Protein AF-A0A2N5KT27-F1 (afdb_monomer)

Solvent-accessible surface area (backbone atoms only — not comparable to full-atom values): 10699 Å² total; per-residue (Å²): 128,67,84,59,69,52,51,76,43,39,40,74,48,46,91,87,78,38,85,63,47,70,38,59,19,67,56,48,36,65,53,49,61,25,69,44,82,48,50,15,43,24,34,32,67,91,76,46,37,17,18,66,45,51,31,48,26,52,49,42,51,44,49,41,33,54,51,49,54,50,47,61,60,55,54,53,74,72,38,92,83,47,80,86,67,57,69,68,58,48,52,54,48,54,53,48,54,53,51,46,69,72,71,47,72,48,72,67,56,44,49,48,24,33,40,63,48,32,73,68,48,37,66,71,54,51,55,51,48,58,49,48,46,56,57,31,63,76,68,74,54,76,50,66,42,58,56,29,50,56,46,44,40,51,44,41,49,50,32,51,52,25,48,76,72,67,38,58,72,55,30,55,54,42,48,57,51,40,44,38,38,48,18,51,32,27,46,47,36,50,82,68,66,62,61,75,82,129

pLDDT: mean 87.37, std 10.57, range [40.62, 98.0]

Foldseek 3Di:
DPPVVLVQFKDFADPVPDPQFQPFALDAAVQLVGGGRATFGMGGLNPGTHHPLVSQLLSLLLQQLVLVVVVVVLCVQVDPPDPDDDPVVVVVSVVVNVVSVVVHDDPLSNLQSLCSSRVDGDPVLLVVLVVQQVVCVVVVHDHLLVVLSVVLSVLSVQLVVCSVVVVVVVNSVSVNVNSNSSSSNNSNCVVVVVRDDD

Structure (mmCIF, N/CA/C/O backbone):
data_AF-A0A2N5KT27-F1
#
_entry.id   AF-A0A2N5KT27-F1
#
loop_
_atom_site.group_PDB
_atom_site.id
_atom_site.type_symbol
_atom_site.label_atom_id
_atom_site.label_alt_id
_atom_site.label_comp_id
_atom_site.label_asym_id
_atom_site.label_entity_id
_atom_site.label_seq_id
_atom_site.pdbx_PDB_ins_code
_atom_site.Cartn_x
_atom_site.Cartn_y
_atom_site.Cartn_z
_atom_site.occupancy
_atom_site.B_iso_or_equiv
_atom_site.auth_seq_id
_atom_site.auth_comp_id
_atom_site.auth_asym_id
_atom_site.auth_atom_id
_atom_site.pdbx_PDB_model_num
ATOM 1 N N . MET A 1 1 ? 5.088 -0.348 20.014 1.00 42.16 1 MET A N 1
ATOM 2 C CA . MET A 1 1 ? 3.616 -0.223 19.904 1.00 42.16 1 MET A CA 1
ATOM 3 C C . MET A 1 1 ? 3.114 -1.624 19.624 1.00 42.16 1 MET A C 1
ATOM 5 O O . MET A 1 1 ? 3.599 -2.233 18.688 1.00 42.16 1 MET A O 1
ATOM 9 N N . THR A 1 2 ? 2.232 -2.190 20.450 1.00 40.62 2 THR A N 1
ATOM 10 C CA . THR A 1 2 ? 1.771 -3.571 20.227 1.00 40.62 2 THR A CA 1
ATOM 11 C C . THR A 1 2 ? 1.075 -3.700 18.867 1.00 40.62 2 THR A C 1
ATOM 13 O O . THR A 1 2 ? 0.597 -2.716 18.301 1.00 40.62 2 THR A O 1
ATOM 16 N N . ASN A 1 3 ? 0.947 -4.939 18.386 1.00 50.44 3 ASN A N 1
ATOM 17 C CA . ASN A 1 3 ? 0.167 -5.377 17.216 1.00 50.44 3 ASN A CA 1
ATOM 18 C C . ASN A 1 3 ? -1.323 -4.904 17.218 1.00 50.44 3 ASN A C 1
ATOM 20 O O . ASN A 1 3 ? -2.105 -5.302 16.362 1.00 50.44 3 ASN A O 1
ATOM 24 N N . ASP A 1 4 ? -1.734 -4.074 18.186 1.00 50.84 4 ASP A N 1
ATOM 25 C CA . ASP A 1 4 ? -3.060 -3.475 18.349 1.00 50.84 4 ASP A CA 1
ATOM 26 C C . ASP A 1 4 ? -3.280 -2.216 17.501 1.00 50.84 4 ASP A C 1
ATOM 28 O O . ASP A 1 4 ? -4.411 -1.970 17.097 1.00 50.84 4 ASP A O 1
ATOM 32 N N . ALA A 1 5 ? -2.238 -1.444 17.162 1.00 50.72 5 ALA A N 1
ATOM 33 C CA . ALA A 1 5 ? -2.400 -0.314 16.234 1.00 50.72 5 ALA A CA 1
ATOM 34 C C . ALA A 1 5 ? -2.833 -0.806 14.840 1.00 50.72 5 ALA A C 1
ATOM 36 O O . ALA A 1 5 ? -3.691 -0.205 14.199 1.00 50.72 5 ALA A O 1
ATOM 37 N N . ALA A 1 6 ? -2.318 -1.971 14.425 1.00 54.97 6 ALA A N 1
ATOM 38 C CA . ALA A 1 6 ? -2.768 -2.662 13.222 1.00 54.97 6 ALA A CA 1
ATOM 39 C C . ALA A 1 6 ? -4.255 -3.027 13.300 1.00 54.97 6 ALA A C 1
ATOM 41 O O . ALA A 1 6 ? -4.945 -2.893 12.302 1.00 54.97 6 ALA A O 1
ATOM 42 N N . ARG A 1 7 ? -4.762 -3.441 14.473 1.00 59.19 7 ARG A N 1
ATOM 43 C CA . ARG A 1 7 ? -6.167 -3.854 14.656 1.00 59.19 7 ARG A CA 1
ATOM 44 C C . ARG A 1 7 ? -7.167 -2.727 14.439 1.00 59.19 7 ARG A C 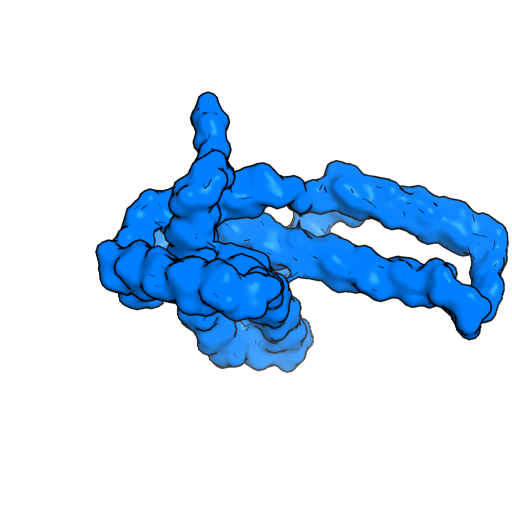1
ATOM 46 O O . ARG A 1 7 ? -8.310 -3.017 14.106 1.00 59.19 7 ARG A O 1
ATOM 53 N N . TYR A 1 8 ? -6.748 -1.477 14.632 1.00 68.00 8 TYR A N 1
ATOM 54 C CA . TYR A 1 8 ? -7.600 -0.316 14.383 1.00 68.00 8 TYR A CA 1
ATOM 55 C C . TYR A 1 8 ? -7.874 -0.116 12.887 1.00 68.00 8 TYR A C 1
ATOM 57 O O . TYR A 1 8 ? -8.955 0.319 12.508 1.00 68.00 8 TYR A O 1
ATOM 65 N N . PHE A 1 9 ? -6.910 -0.472 12.034 1.00 78.38 9 PHE A N 1
ATOM 66 C CA . PHE A 1 9 ? -7.009 -0.270 10.590 1.00 78.38 9 PHE A CA 1
ATOM 67 C C . PHE A 1 9 ? -7.201 -1.563 9.808 1.00 78.38 9 PHE A C 1
ATOM 69 O O . PHE A 1 9 ? -7.659 -1.502 8.679 1.00 78.38 9 PHE A O 1
ATOM 76 N N . VAL A 1 10 ? -6.833 -2.719 10.357 1.00 84.12 10 VAL A N 1
ATOM 77 C CA . VAL A 1 10 ? -6.890 -4.020 9.693 1.00 84.12 10 VAL A CA 1
ATOM 78 C C . VAL A 1 10 ? -7.281 -5.105 10.690 1.00 84.12 10 VAL A C 1
ATOM 80 O O . VAL A 1 10 ? -6.597 -5.330 11.688 1.00 84.12 10 VAL A O 1
ATOM 83 N N . ARG A 1 11 ? -8.328 -5.866 10.380 1.00 87.69 11 ARG A N 1
ATOM 84 C CA . ARG A 1 11 ? -8.772 -7.002 11.195 1.00 87.69 11 ARG A CA 1
ATOM 85 C C . ARG A 1 11 ? -9.133 -8.202 10.338 1.00 87.69 11 ARG A C 1
ATOM 87 O O . ARG A 1 11 ? -9.514 -8.062 9.180 1.00 87.69 11 ARG A O 1
ATOM 94 N N . ASP A 1 12 ? -9.030 -9.389 10.915 1.00 87.25 12 ASP A N 1
ATOM 95 C CA . ASP A 1 12 ? -9.561 -10.590 10.277 1.00 87.25 12 ASP A CA 1
ATOM 96 C C . ASP A 1 12 ? -11.089 -10.612 10.455 1.00 87.25 12 ASP A C 1
ATOM 98 O O . ASP A 1 12 ? -11.607 -10.199 11.496 1.00 87.25 12 ASP A O 1
ATOM 102 N N . LEU A 1 13 ? -11.810 -11.065 9.430 1.00 84.06 13 LEU A N 1
ATOM 103 C CA . LEU A 1 13 ? -13.269 -11.178 9.453 1.00 84.06 13 LEU A CA 1
ATOM 104 C C . LEU A 1 13 ? -13.690 -12.446 10.216 1.00 84.06 13 LEU A C 1
ATOM 106 O O . LEU A 1 13 ? -13.322 -13.566 9.837 1.00 84.06 13 LEU A O 1
ATOM 110 N N . ASP A 1 14 ? -14.489 -12.289 11.269 1.00 81.75 14 ASP A N 1
ATOM 111 C CA . ASP A 1 14 ? -15.041 -13.369 12.089 1.00 81.75 14 ASP A CA 1
ATOM 112 C C . ASP A 1 14 ? -16.079 -14.167 11.279 1.00 81.75 14 ASP A C 1
ATOM 114 O O . ASP A 1 14 ? -17.060 -13.594 10.797 1.00 81.75 14 ASP A O 1
ATOM 118 N N . PRO A 1 15 ? -15.911 -15.500 11.135 1.00 73.81 15 PRO A N 1
ATOM 119 C CA . PRO A 1 15 ? -16.846 -16.325 10.370 1.00 73.81 15 PRO A CA 1
ATOM 120 C C . PRO A 1 15 ? -18.274 -16.339 10.892 1.00 73.81 15 PRO A C 1
ATOM 122 O O . PRO A 1 15 ? -19.175 -16.708 10.144 1.00 73.81 15 PRO A O 1
ATOM 125 N N . ASN A 1 16 ? -18.470 -15.991 12.158 1.00 76.25 16 ASN A N 1
ATOM 126 C CA . ASN A 1 16 ? -19.758 -16.102 12.820 1.00 76.25 16 ASN A CA 1
ATOM 127 C C . ASN A 1 16 ? -20.462 -14.752 12.974 1.00 76.25 16 ASN A C 1
ATOM 129 O O . ASN A 1 16 ? -21.652 -14.746 13.279 1.00 76.25 16 ASN A O 1
ATOM 133 N N . ASN A 1 17 ? -19.748 -13.636 12.785 1.00 78.75 17 ASN A N 1
ATOM 134 C CA . ASN A 1 17 ? -20.241 -12.305 13.147 1.00 78.75 17 ASN A CA 1
ATOM 135 C C . ASN A 1 17 ? -20.116 -11.249 12.037 1.00 78.75 17 ASN A C 1
ATOM 137 O O . ASN A 1 17 ? -20.846 -10.263 12.092 1.00 78.75 17 ASN A O 1
ATOM 141 N N . ASP A 1 18 ? -19.253 -11.437 11.033 1.00 80.75 18 ASP A N 1
ATOM 142 C CA . ASP A 1 18 ? -19.099 -10.472 9.938 1.00 80.75 18 ASP A CA 1
ATOM 143 C C . ASP A 1 18 ? -19.823 -10.946 8.669 1.00 80.75 18 ASP A C 1
ATOM 145 O O . ASP A 1 18 ? -19.411 -11.914 8.022 1.00 80.75 18 ASP A O 1
ATOM 149 N N . PHE A 1 19 ? -20.882 -10.234 8.271 1.00 77.12 19 PHE A N 1
ATOM 150 C CA . PHE A 1 19 ? -21.639 -10.520 7.043 1.00 77.12 19 PHE A CA 1
ATOM 151 C C . PHE A 1 19 ? -20.827 -10.242 5.772 1.00 77.12 19 PHE A C 1
ATOM 153 O O . PHE A 1 19 ? -21.130 -10.768 4.702 1.00 77.12 19 PHE A O 1
ATOM 160 N N . GLU A 1 20 ? -19.789 -9.418 5.886 1.00 76.19 20 GLU A N 1
ATOM 161 C CA . GLU A 1 20 ? -18.853 -9.099 4.817 1.00 76.19 20 GLU A CA 1
ATOM 162 C C . GLU A 1 20 ? -17.929 -10.278 4.483 1.00 76.19 20 GLU A C 1
ATOM 164 O O . GLU A 1 20 ? -17.366 -10.348 3.385 1.00 76.19 20 GLU A O 1
ATOM 169 N N . ARG A 1 21 ? -17.790 -11.253 5.392 1.00 65.38 21 ARG A N 1
ATOM 170 C CA . ARG A 1 21 ? -17.047 -12.477 5.103 1.00 65.38 21 ARG A CA 1
ATOM 171 C C . ARG A 1 21 ? -17.817 -13.301 4.076 1.00 65.38 21 ARG A C 1
ATOM 173 O O . ARG A 1 21 ? -18.943 -13.724 4.310 1.00 65.38 21 ARG A O 1
ATOM 180 N N . GLY A 1 22 ? -17.191 -13.566 2.933 1.00 67.62 22 GLY A N 1
ATOM 181 C CA . GLY A 1 22 ? -17.889 -14.149 1.781 1.00 67.62 22 GLY A CA 1
ATOM 182 C C . GLY A 1 22 ? -17.977 -13.196 0.593 1.00 67.62 22 GLY A C 1
ATOM 183 O O . GLY A 1 22 ? -18.092 -13.662 -0.540 1.00 67.62 22 GLY A O 1
ATOM 184 N N . LEU A 1 23 ? -17.855 -11.884 0.826 1.00 85.31 23 LEU A N 1
ATOM 185 C CA . LEU A 1 23 ? -17.771 -10.902 -0.251 1.00 85.31 23 LEU A CA 1
ATOM 186 C C . LEU A 1 23 ? -16.495 -11.110 -1.083 1.00 85.31 23 LEU A C 1
ATOM 188 O O . LEU A 1 23 ? -15.488 -11.619 -0.574 1.00 85.31 23 LEU A O 1
ATOM 192 N N . PRO A 1 24 ? -16.516 -10.743 -2.376 1.00 89.44 24 PRO A N 1
ATOM 193 C CA . PRO A 1 24 ? -15.318 -10.782 -3.196 1.00 89.44 24 PRO A CA 1
ATOM 194 C C . PRO A 1 24 ? -14.284 -9.785 -2.670 1.00 89.44 24 PRO A C 1
ATOM 196 O O . PRO A 1 24 ? -14.629 -8.713 -2.173 1.00 89.44 24 PRO A O 1
ATOM 199 N N . CYS A 1 25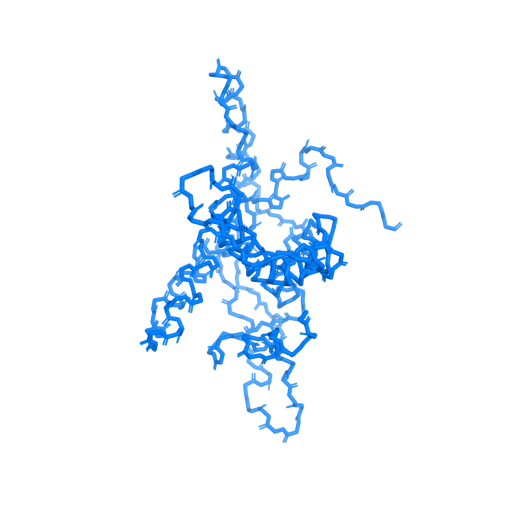 ? -13.010 -10.132 -2.828 1.00 95.69 25 CYS A N 1
ATOM 200 C CA . CYS A 1 25 ? -11.906 -9.205 -2.625 1.00 95.69 25 CYS A CA 1
ATOM 201 C C . CYS A 1 25 ? -12.118 -7.909 -3.437 1.00 95.69 25 CYS A C 1
ATOM 203 O O . CYS A 1 25 ? -12.542 -7.957 -4.593 1.00 95.69 25 CYS A O 1
ATOM 205 N N . VAL A 1 26 ? -11.776 -6.758 -2.852 1.00 96.12 26 VAL A N 1
ATOM 206 C CA . VAL A 1 26 ? -11.952 -5.433 -3.474 1.00 96.12 26 VAL A CA 1
ATOM 207 C C . VAL A 1 26 ? -11.074 -5.232 -4.716 1.00 96.12 26 VAL A C 1
ATOM 209 O O . VAL A 1 26 ? -11.462 -4.502 -5.630 1.00 96.12 26 VAL A O 1
ATOM 212 N N . VAL A 1 27 ? -9.936 -5.937 -4.785 1.00 96.81 27 VAL A N 1
ATOM 213 C CA . VAL A 1 27 ? -8.974 -5.865 -5.891 1.00 96.81 27 VAL A CA 1
ATOM 214 C C . VAL A 1 27 ? -9.619 -6.257 -7.220 1.00 96.81 27 VAL A C 1
ATOM 216 O O . VAL A 1 27 ? -10.151 -7.359 -7.390 1.00 96.81 27 VAL A O 1
ATOM 219 N N . ARG A 1 28 ? -9.558 -5.325 -8.170 1.00 96.25 28 ARG A N 1
ATOM 220 C CA . ARG A 1 28 ? -10.184 -5.418 -9.491 1.00 96.25 28 ARG A CA 1
ATOM 221 C C . ARG A 1 28 ? -9.446 -4.702 -10.624 1.00 96.25 28 ARG A C 1
ATOM 223 O O . ARG A 1 28 ? -10.005 -4.617 -11.716 1.00 96.25 28 ARG A O 1
ATOM 230 N N . HIS A 1 29 ? -8.246 -4.160 -10.392 1.00 95.81 29 HIS A N 1
ATOM 231 C CA . HIS A 1 29 ? -7.510 -3.438 -11.438 1.00 95.81 29 HIS A CA 1
ATOM 232 C C . HIS A 1 29 ? -7.144 -4.355 -12.605 1.00 95.81 29 HIS A C 1
ATOM 234 O O . HIS A 1 29 ? -6.660 -5.459 -12.351 1.00 95.81 29 HIS A O 1
ATOM 240 N N . PRO A 1 30 ? -7.231 -3.893 -13.862 1.00 93.75 30 PRO A N 1
ATOM 241 C CA . PRO A 1 30 ? -6.652 -4.606 -14.999 1.00 93.75 30 PRO A CA 1
ATOM 242 C C . PRO A 1 30 ? -5.175 -4.978 -14.787 1.00 93.75 30 PRO A C 1
ATOM 244 O O . PRO A 1 30 ? -4.827 -6.148 -14.907 1.00 93.75 30 PRO A O 1
ATOM 247 N N . ASP A 1 31 ? -4.334 -4.027 -14.369 1.00 92.56 31 ASP A N 1
ATOM 248 C CA . ASP A 1 31 ? -2.906 -4.245 -14.057 1.00 92.56 31 ASP A CA 1
ATOM 249 C C . ASP A 1 31 ? -2.661 -5.243 -12.915 1.00 92.56 31 ASP A C 1
ATOM 251 O O . ASP A 1 31 ? -1.597 -5.847 -12.856 1.00 92.56 31 ASP A O 1
ATOM 255 N N . ALA A 1 32 ? -3.641 -5.462 -12.035 1.00 90.50 32 ALA A N 1
ATOM 256 C CA . ALA A 1 32 ? -3.579 -6.476 -10.982 1.00 90.50 32 ALA A CA 1
ATOM 257 C C . ALA A 1 32 ? -4.042 -7.868 -11.463 1.00 90.50 32 ALA A C 1
ATOM 259 O O . ALA A 1 32 ? -4.160 -8.790 -10.659 1.00 90.50 32 ALA A O 1
ATOM 260 N N . GLY A 1 33 ? -4.326 -8.034 -12.761 1.00 90.50 33 GLY A N 1
ATOM 261 C CA . GLY A 1 33 ? -4.890 -9.262 -13.332 1.00 90.50 33 GLY A CA 1
ATOM 262 C C . GLY A 1 33 ? -6.422 -9.284 -13.380 1.00 90.50 33 GLY A C 1
ATOM 263 O O . GLY A 1 33 ? -7.014 -10.328 -13.644 1.00 90.50 33 GLY A O 1
ATOM 264 N N . GLY A 1 34 ? -7.077 -8.144 -13.153 1.00 92.50 34 GLY A N 1
ATOM 265 C CA . GLY A 1 34 ? -8.530 -8.005 -13.160 1.00 92.50 34 GLY A CA 1
ATOM 266 C C . GLY A 1 34 ? -9.168 -8.290 -11.801 1.00 92.50 34 GLY A C 1
ATOM 267 O O . GLY A 1 34 ? -8.584 -8.049 -10.745 1.00 92.50 34 GLY A O 1
ATOM 268 N N . ARG A 1 35 ? -10.424 -8.751 -11.820 1.00 94.81 35 ARG A N 1
ATOM 269 C CA . ARG A 1 35 ? -11.207 -9.001 -10.603 1.00 94.81 35 ARG A CA 1
ATOM 270 C C . ARG A 1 35 ? -10.685 -10.221 -9.854 1.00 94.81 35 ARG A C 1
ATOM 272 O O . ARG A 1 35 ? -10.746 -11.333 -10.366 1.00 94.81 35 ARG A O 1
ATOM 279 N N . CYS A 1 36 ? -10.256 -10.025 -8.611 1.00 95.06 36 CYS A N 1
ATOM 280 C CA . CYS A 1 36 ? -9.911 -11.127 -7.725 1.00 95.06 36 CYS A CA 1
ATOM 281 C C . CYS A 1 36 ? -11.183 -11.890 -7.312 1.00 95.06 36 CYS A C 1
ATOM 283 O O . CYS A 1 36 ? -12.082 -11.334 -6.682 1.00 95.06 36 CYS A O 1
ATOM 285 N N . GLU A 1 37 ? -11.252 -13.180 -7.640 1.00 93.75 37 GLU A N 1
ATOM 286 C CA . GLU A 1 37 ? -12.407 -14.039 -7.325 1.00 93.75 37 GLU A CA 1
ATOM 287 C C . GLU A 1 37 ? -12.361 -14.628 -5.908 1.00 93.75 37 GLU A C 1
ATOM 289 O O . GLU A 1 37 ? -13.304 -15.277 -5.456 1.00 93.75 37 GLU A O 1
ATOM 294 N N . ARG A 1 38 ? -11.257 -14.414 -5.184 1.00 94.06 38 ARG A N 1
ATOM 295 C CA . ARG A 1 38 ? -11.061 -14.981 -3.850 1.00 94.06 38 ARG A CA 1
ATOM 296 C C . ARG A 1 38 ? -11.932 -14.274 -2.823 1.00 94.06 38 ARG A C 1
ATOM 298 O O . ARG A 1 38 ? -12.063 -13.049 -2.825 1.00 94.06 38 ARG A O 1
ATOM 305 N N . THR A 1 39 ? -12.462 -15.065 -1.901 1.00 93.88 39 THR A N 1
ATOM 306 C CA . THR A 1 39 ? -13.275 -14.586 -0.787 1.00 93.88 39 THR A CA 1
ATOM 307 C C . THR A 1 39 ? -12.474 -13.698 0.153 1.00 93.88 39 THR A C 1
ATOM 309 O O . THR A 1 39 ? -11.335 -14.020 0.506 1.00 93.88 39 THR A O 1
ATOM 312 N N . ALA A 1 40 ? -13.092 -12.604 0.589 1.00 93.88 40 ALA A N 1
ATOM 313 C CA . ALA A 1 40 ? -12.531 -11.733 1.596 1.00 93.88 40 ALA A CA 1
ATOM 314 C C . ALA A 1 40 ? -12.532 -12.386 2.986 1.00 93.88 40 ALA A C 1
ATOM 316 O O . ALA A 1 40 ? -13.522 -12.971 3.429 1.00 93.88 40 ALA A O 1
ATOM 317 N N . THR A 1 41 ? -11.401 -12.264 3.674 1.00 93.06 41 THR A N 1
ATOM 318 C CA . THR A 1 41 ? -11.192 -12.717 5.057 1.00 93.06 41 THR A CA 1
ATOM 319 C C . THR A 1 41 ? -10.537 -11.647 5.922 1.00 93.06 41 THR A C 1
ATOM 321 O O . THR A 1 41 ? -10.361 -11.865 7.115 1.00 93.06 41 THR A O 1
ATOM 324 N N . VAL A 1 42 ? -10.143 -10.521 5.330 1.00 92.12 42 VAL A N 1
ATOM 325 C CA . VAL A 1 42 ? -9.477 -9.404 5.994 1.00 92.12 42 VAL A CA 1
ATOM 326 C C . VAL A 1 42 ? -10.262 -8.141 5.674 1.00 92.12 42 VAL A C 1
ATOM 328 O O . VAL A 1 42 ? -10.623 -7.917 4.520 1.00 92.12 42 VAL A O 1
ATOM 331 N N . LYS A 1 43 ? -10.514 -7.321 6.688 1.00 92.19 43 LYS A N 1
ATOM 332 C CA . LYS A 1 43 ? -11.119 -5.998 6.565 1.00 92.19 43 LYS A CA 1
ATOM 333 C C . LYS A 1 43 ? -10.068 -4.940 6.839 1.00 92.19 43 LYS A C 1
ATOM 335 O O . LYS A 1 43 ? -9.293 -5.104 7.779 1.00 92.19 43 LYS A O 1
ATOM 340 N N . MET A 1 44 ? -10.056 -3.875 6.052 1.00 92.06 44 MET A N 1
ATOM 341 C CA . MET A 1 44 ? -9.166 -2.736 6.231 1.00 92.06 44 MET A CA 1
ATOM 342 C C . MET A 1 44 ? -9.941 -1.422 6.144 1.00 92.06 44 MET A C 1
ATOM 344 O O . MET A 1 44 ? -10.862 -1.302 5.336 1.00 92.06 44 MET A O 1
ATOM 348 N N . TYR A 1 45 ? -9.590 -0.466 7.004 1.00 90.19 45 TYR A N 1
ATOM 349 C CA . TYR A 1 45 ? -10.269 0.823 7.172 1.00 90.19 45 TYR A CA 1
ATOM 350 C C . TYR A 1 45 ? -11.791 0.684 7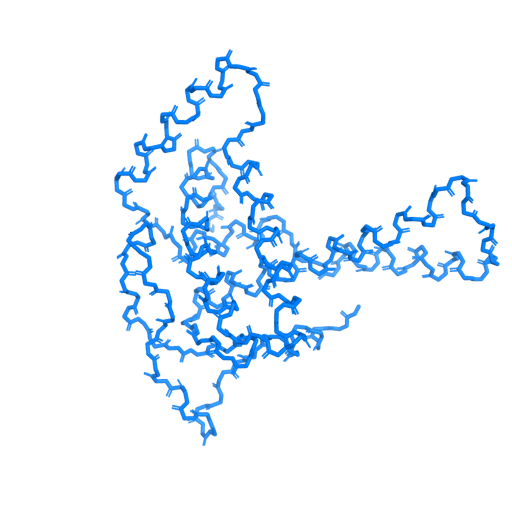.328 1.00 90.19 45 TYR A C 1
ATOM 352 O O . TYR A 1 45 ? -12.546 1.500 6.824 1.00 90.19 45 TYR A O 1
ATOM 360 N N . GLU A 1 46 ? -12.250 -0.409 7.948 1.00 88.44 46 GLU A N 1
ATOM 361 C CA . GLU A 1 46 ? -13.665 -0.778 8.135 1.00 88.44 46 GLU A CA 1
ATOM 362 C C . GLU A 1 46 ? -14.566 -0.824 6.884 1.00 88.44 46 GLU A C 1
ATOM 364 O O . GLU A 1 46 ? -15.743 -1.173 7.000 1.00 88.44 46 GLU A O 1
ATOM 369 N N . ILE A 1 47 ? -14.031 -0.589 5.684 1.00 89.94 47 ILE A N 1
ATOM 370 C CA . ILE A 1 47 ? -14.812 -0.542 4.438 1.00 89.94 47 ILE A CA 1
ATOM 371 C C . ILE A 1 47 ? -14.233 -1.437 3.334 1.00 89.94 47 ILE A C 1
ATOM 373 O O . ILE A 1 47 ? -14.976 -1.939 2.489 1.00 89.94 47 ILE A O 1
ATOM 377 N N . LEU A 1 48 ? -12.922 -1.706 3.347 1.00 94.31 48 LEU A N 1
ATOM 378 C CA . LEU A 1 48 ? -12.252 -2.480 2.303 1.00 94.31 48 LEU A CA 1
ATOM 379 C C . LEU A 1 48 ? -12.143 -3.951 2.699 1.00 94.31 48 LEU A C 1
ATOM 381 O O . LEU A 1 48 ? -11.599 -4.295 3.746 1.00 94.31 48 LEU A O 1
ATOM 385 N N . ASN A 1 49 ? -12.62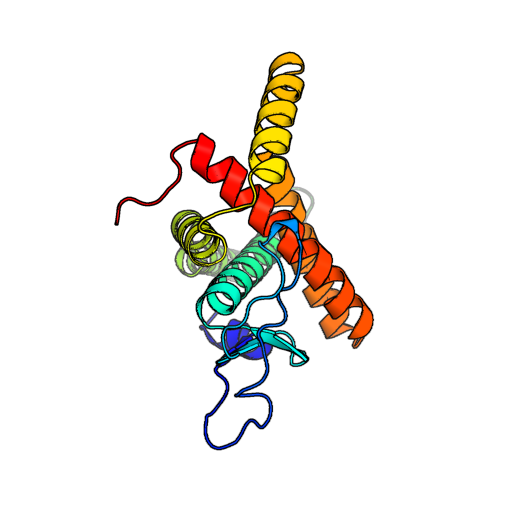6 -4.836 1.829 1.00 94.88 49 ASN A N 1
ATOM 386 C CA . ASN A 1 49 ? -12.640 -6.277 2.063 1.00 94.88 49 ASN A CA 1
ATOM 387 C C . ASN A 1 49 ? -11.615 -6.972 1.160 1.00 94.88 49 ASN A C 1
ATOM 389 O O . ASN A 1 49 ? -11.705 -6.914 -0.065 1.00 94.88 49 ASN A O 1
ATOM 393 N N . PHE A 1 50 ? -10.653 -7.670 1.754 1.00 96.12 50 PHE A N 1
ATOM 394 C CA . PHE A 1 50 ? -9.551 -8.326 1.059 1.00 96.12 50 PHE A CA 1
ATOM 395 C C . PHE A 1 50 ? -9.529 -9.830 1.303 1.00 96.12 50 PHE A C 1
ATOM 397 O O . PHE A 1 50 ? -9.804 -10.312 2.403 1.00 96.12 50 PHE A O 1
ATOM 404 N N . CYS A 1 51 ? -9.136 -10.592 0.283 1.00 95.75 51 CYS A N 1
ATOM 405 C CA . CYS A 1 51 ? -8.718 -11.982 0.471 1.00 95.75 51 CYS A CA 1
ATOM 406 C C . CYS A 1 51 ? -7.404 -12.056 1.280 1.00 95.75 51 CYS A C 1
ATOM 408 O O . CYS A 1 51 ? -6.716 -11.037 1.374 1.00 95.75 51 CYS A O 1
ATOM 410 N N . PRO A 1 52 ? -6.995 -13.239 1.778 1.00 94.69 52 PRO A N 1
ATOM 411 C CA . PRO A 1 52 ? -5.815 -13.371 2.634 1.00 94.69 52 PRO A CA 1
ATOM 412 C C . PRO A 1 52 ? -4.536 -12.715 2.089 1.00 94.69 52 PRO A C 1
ATOM 414 O O . PRO A 1 52 ? -3.882 -11.981 2.821 1.00 94.69 52 PRO A O 1
ATOM 417 N N . ASP A 1 53 ? -4.196 -12.923 0.812 1.00 96.25 53 ASP A N 1
ATOM 418 C CA . ASP A 1 53 ? -2.907 -12.445 0.283 1.00 96.25 53 ASP A CA 1
ATOM 419 C C . ASP A 1 53 ? -2.899 -10.936 0.017 1.00 96.25 53 ASP A C 1
ATOM 421 O O . ASP A 1 53 ? -1.976 -10.250 0.445 1.00 96.25 53 ASP A O 1
ATOM 425 N N . HIS A 1 54 ? -3.941 -10.394 -0.629 1.00 96.75 54 HIS A N 1
ATOM 426 C CA . HIS A 1 54 ? -4.057 -8.941 -0.811 1.00 96.75 54 HIS A CA 1
ATOM 427 C C . HIS A 1 54 ? -4.213 -8.215 0.531 1.00 96.75 54 HIS A C 1
ATOM 429 O O . HIS A 1 54 ? -3.680 -7.128 0.704 1.00 96.75 54 HIS A O 1
ATOM 435 N N . GLY A 1 55 ? -4.900 -8.825 1.502 1.00 94.75 55 GLY A N 1
ATOM 436 C CA . GLY A 1 55 ? -5.043 -8.265 2.844 1.00 94.75 55 GLY A CA 1
ATOM 437 C C . GLY A 1 55 ? -3.725 -8.268 3.615 1.00 94.75 55 GLY A C 1
ATOM 438 O O . GLY A 1 55 ? -3.451 -7.324 4.349 1.00 94.75 55 GLY A O 1
ATOM 439 N N . ALA A 1 56 ? -2.889 -9.295 3.435 1.00 93.88 56 ALA A N 1
ATOM 440 C CA . ALA A 1 56 ? -1.546 -9.331 4.005 1.00 93.88 56 ALA A CA 1
ATOM 441 C C . ALA A 1 56 ? -0.643 -8.247 3.398 1.00 93.88 56 ALA A C 1
ATOM 443 O O . ALA A 1 56 ? 0.057 -7.563 4.139 1.00 93.88 56 ALA A O 1
ATOM 444 N N . GLU A 1 57 ? -0.688 -8.056 2.079 1.00 96.06 57 GLU A N 1
ATOM 445 C CA . GLU A 1 57 ? 0.057 -6.993 1.3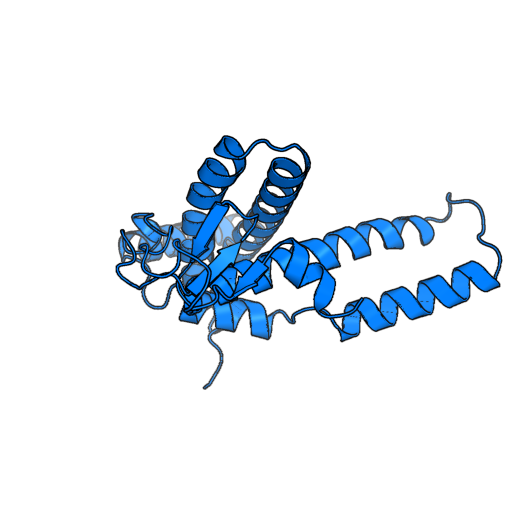95 1.00 96.06 57 GLU A CA 1
ATOM 446 C C . GLU A 1 57 ? -0.401 -5.600 1.829 1.00 96.06 57 GLU A C 1
ATOM 448 O O . GLU A 1 57 ? 0.425 -4.813 2.288 1.00 96.06 57 GLU A O 1
ATOM 453 N N . ALA A 1 58 ? -1.711 -5.345 1.821 1.00 95.00 58 ALA A N 1
ATOM 454 C CA . ALA A 1 58 ? -2.274 -4.081 2.279 1.00 95.00 58 ALA A CA 1
ATOM 455 C C . ALA A 1 58 ? -1.934 -3.781 3.751 1.00 95.00 58 ALA A C 1
ATOM 457 O O . ALA A 1 58 ? -1.579 -2.654 4.098 1.00 95.00 58 ALA A O 1
ATOM 458 N N . ARG A 1 59 ? -1.961 -4.807 4.616 1.00 92.94 59 ARG A N 1
ATOM 459 C CA . ARG A 1 59 ? -1.564 -4.691 6.027 1.00 92.94 59 ARG A CA 1
ATOM 460 C C . ARG A 1 59 ? -0.096 -4.313 6.181 1.00 92.94 59 ARG A C 1
ATOM 462 O O . ARG A 1 59 ? 0.211 -3.433 6.980 1.00 92.94 59 ARG A O 1
ATOM 469 N N . VAL A 1 60 ? 0.802 -4.994 5.469 1.00 93.06 60 VAL A N 1
ATOM 470 C CA . VAL A 1 60 ? 2.240 -4.708 5.553 1.00 93.06 60 VAL A CA 1
ATOM 471 C C . VAL A 1 60 ? 2.524 -3.296 5.051 1.00 93.06 60 VAL A C 1
ATOM 473 O O . VAL A 1 60 ? 3.196 -2.551 5.755 1.00 93.06 60 VAL A O 1
ATOM 476 N N . GLY A 1 61 ? 1.952 -2.896 3.913 1.00 93.25 61 GLY A N 1
ATOM 477 C CA . GLY A 1 61 ? 2.135 -1.552 3.367 1.00 93.25 61 GLY A CA 1
ATOM 478 C C . GLY A 1 61 ? 1.643 -0.442 4.303 1.00 93.25 61 GLY A C 1
ATOM 479 O O . GLY A 1 61 ? 2.388 0.496 4.584 1.00 93.25 61 GLY A O 1
ATOM 480 N N . ALA A 1 62 ? 0.443 -0.582 4.879 1.00 92.38 62 ALA A N 1
ATOM 481 C CA . ALA A 1 62 ? -0.068 0.381 5.857 1.00 92.38 62 ALA A CA 1
ATOM 482 C C . ALA A 1 62 ? 0.768 0.434 7.143 1.00 92.38 62 ALA A C 1
ATOM 484 O O . ALA A 1 62 ? 0.974 1.507 7.705 1.00 92.38 62 ALA A O 1
ATOM 485 N N . LEU A 1 63 ? 1.281 -0.707 7.613 1.00 90.69 63 LEU A N 1
ATOM 486 C CA . LEU A 1 63 ? 2.195 -0.719 8.752 1.00 90.69 63 LEU A CA 1
ATOM 487 C C . LEU A 1 63 ? 3.510 -0.019 8.417 1.00 90.69 63 LEU A C 1
ATOM 489 O O . LEU A 1 63 ? 3.960 0.803 9.204 1.00 90.69 63 LEU A O 1
ATOM 493 N N . MET A 1 64 ? 4.118 -0.288 7.264 1.00 91.00 64 MET A N 1
ATOM 494 C CA . MET A 1 64 ? 5.351 0.404 6.894 1.00 91.00 64 MET A CA 1
ATOM 495 C C . MET A 1 64 ? 5.142 1.920 6.801 1.00 91.00 64 MET A C 1
ATOM 497 O O . MET A 1 64 ? 5.976 2.663 7.311 1.00 91.00 64 MET A O 1
ATOM 501 N N . GLU A 1 65 ? 4.018 2.381 6.236 1.00 92.94 65 GLU A N 1
ATOM 502 C CA . GLU A 1 65 ? 3.663 3.807 6.232 1.00 92.94 65 GLU A CA 1
ATOM 503 C C . GLU A 1 65 ? 3.600 4.384 7.647 1.00 92.94 65 GLU A C 1
ATOM 505 O O . GLU A 1 65 ? 4.249 5.393 7.914 1.00 92.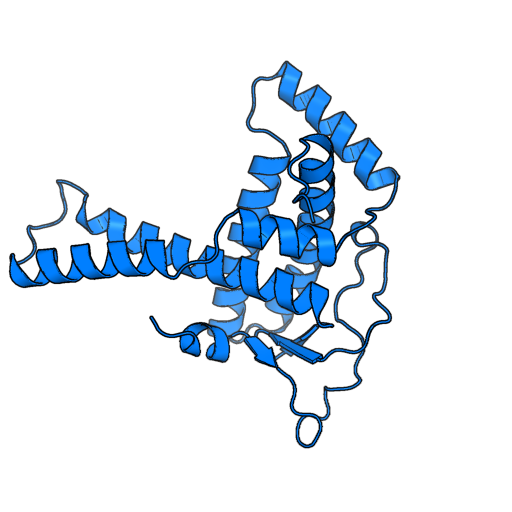94 65 GLU A O 1
ATOM 510 N N . LEU A 1 66 ? 2.892 3.729 8.572 1.00 89.56 66 LEU A N 1
ATOM 511 C CA . LEU A 1 66 ? 2.773 4.185 9.961 1.00 89.56 66 LEU A CA 1
ATOM 512 C C . LEU A 1 66 ? 4.134 4.296 10.658 1.00 89.56 66 LEU A C 1
ATOM 514 O O . LEU A 1 66 ? 4.392 5.263 11.378 1.00 89.56 66 LEU A O 1
ATOM 518 N N . TYR A 1 67 ? 5.010 3.312 10.454 1.00 88.75 67 TYR A N 1
ATOM 519 C CA . TYR A 1 67 ? 6.349 3.308 11.043 1.00 88.75 67 TYR A CA 1
ATOM 520 C C . TYR A 1 67 ? 7.242 4.390 10.421 1.00 88.75 67 TYR A C 1
ATOM 522 O O . TYR A 1 67 ? 8.000 5.046 11.137 1.00 88.75 67 TYR A O 1
ATOM 530 N N . GLN A 1 68 ? 7.118 4.637 9.116 1.00 87.81 68 GLN A N 1
ATOM 531 C CA . GLN A 1 68 ? 7.841 5.705 8.431 1.00 87.81 68 GLN A CA 1
ATOM 532 C C . GLN A 1 68 ? 7.347 7.098 8.854 1.00 87.81 68 GLN A C 1
ATOM 534 O O . GLN A 1 68 ? 8.165 7.976 9.131 1.00 87.81 68 GLN A O 1
ATOM 539 N N . ASP A 1 69 ? 6.033 7.306 8.975 1.00 88.56 69 ASP A N 1
ATOM 540 C CA . ASP A 1 69 ? 5.444 8.566 9.447 1.00 88.56 69 ASP A CA 1
ATOM 541 C C . ASP A 1 69 ? 5.854 8.861 10.899 1.00 88.56 69 ASP A C 1
ATOM 543 O O . ASP A 1 69 ? 6.259 9.981 11.225 1.00 88.56 69 ASP A O 1
ATOM 547 N N . ALA A 1 70 ? 5.861 7.834 11.756 1.00 86.06 70 ALA A N 1
ATOM 548 C CA . ALA A 1 70 ? 6.396 7.929 13.110 1.00 86.06 70 ALA A CA 1
ATOM 549 C C . ALA A 1 70 ? 7.904 8.251 13.113 1.00 86.06 70 ALA A C 1
ATOM 551 O O . ALA A 1 70 ? 8.344 9.117 13.872 1.00 86.06 70 ALA A O 1
ATOM 552 N N . GLY A 1 71 ? 8.692 7.634 12.227 1.00 85.31 71 GLY A N 1
ATOM 553 C CA . GLY A 1 71 ? 10.104 7.966 12.018 1.00 85.31 71 GLY A CA 1
ATOM 554 C C . GLY A 1 71 ? 10.318 9.437 11.665 1.00 85.31 71 GLY A C 1
ATOM 555 O O . GLY A 1 71 ? 11.082 10.126 12.343 1.00 85.31 71 GLY A O 1
ATOM 556 N N . TYR A 1 72 ? 9.568 9.959 10.690 1.00 85.25 72 TYR A N 1
ATOM 557 C CA . TYR A 1 72 ? 9.622 11.374 10.317 1.00 85.25 72 TYR A CA 1
ATOM 558 C C . TYR A 1 72 ? 9.193 12.311 11.440 1.00 85.25 72 TYR A C 1
ATOM 560 O O . TYR A 1 72 ? 9.744 13.405 11.575 1.00 85.25 72 TYR A O 1
ATOM 568 N N . PHE A 1 73 ? 8.210 11.914 12.248 1.00 84.44 73 PHE A N 1
ATOM 569 C CA . PHE A 1 73 ? 7.840 12.668 13.437 1.00 84.44 73 PHE A CA 1
ATOM 570 C C . PHE A 1 73 ? 9.007 12.736 14.429 1.00 84.44 73 PHE A C 1
ATOM 572 O O . PHE A 1 73 ? 9.332 13.820 14.918 1.00 84.44 73 PHE A O 1
ATOM 579 N N . PHE A 1 74 ? 9.676 11.610 14.685 1.00 82.62 74 PHE A N 1
ATOM 580 C CA . PHE A 1 74 ? 10.777 11.539 15.641 1.00 82.62 74 PHE A CA 1
ATOM 581 C C . PHE A 1 74 ? 12.062 12.224 15.167 1.00 82.62 74 PHE A C 1
ATOM 583 O O . PHE A 1 74 ? 12.751 12.852 15.974 1.00 82.62 74 PHE A O 1
ATOM 590 N N . ASP A 1 75 ? 12.358 12.199 13.869 1.00 81.81 75 ASP A N 1
ATOM 591 C CA . ASP A 1 75 ? 13.522 12.889 13.304 1.00 81.81 75 ASP A CA 1
ATOM 592 C C . ASP A 1 75 ? 13.474 14.413 13.510 1.00 81.81 75 ASP A C 1
ATOM 594 O O . ASP A 1 75 ? 14.518 15.066 13.560 1.00 81.81 75 ASP A O 1
ATOM 598 N N . ARG A 1 76 ? 12.292 15.002 13.746 1.00 81.19 76 ARG A N 1
ATOM 599 C CA . ARG A 1 76 ? 12.160 16.431 14.098 1.00 81.19 76 ARG A CA 1
ATOM 600 C C . ARG A 1 76 ? 12.884 16.796 15.393 1.00 81.19 76 ARG A C 1
ATOM 602 O O . ARG A 1 76 ? 13.352 17.925 15.531 1.00 81.19 76 ARG A O 1
ATOM 609 N N . PHE A 1 77 ? 13.013 15.856 16.327 1.00 78.62 77 PHE A N 1
ATOM 610 C CA . PHE A 1 77 ? 13.732 16.074 17.586 1.00 78.62 77 PHE A CA 1
ATOM 611 C C . PHE A 1 77 ? 15.250 15.949 17.435 1.00 78.62 77 PHE A C 1
ATOM 613 O O . PHE A 1 77 ? 15.982 16.305 18.349 1.00 78.62 77 PHE A O 1
ATOM 620 N N . ARG A 1 78 ? 15.734 15.490 16.273 1.00 74.06 78 ARG A N 1
ATOM 621 C CA . ARG A 1 78 ? 17.161 15.495 15.915 1.00 74.06 78 ARG A CA 1
ATOM 622 C C . ARG A 1 78 ? 17.592 16.797 15.231 1.00 74.06 78 ARG A C 1
ATOM 624 O O . ARG A 1 78 ? 18.767 16.960 14.913 1.00 74.06 78 ARG A O 1
ATOM 631 N N . ASN A 1 79 ? 16.658 17.716 14.971 1.00 77.56 79 ASN A N 1
ATOM 632 C CA . ASN A 1 79 ? 16.957 19.011 14.369 1.00 77.56 79 ASN A CA 1
ATOM 633 C C . ASN A 1 79 ? 17.665 19.927 15.395 1.00 77.56 79 ASN A C 1
ATOM 635 O O . ASN A 1 79 ? 17.083 20.183 16.448 1.00 77.56 79 ASN A O 1
ATOM 639 N N . PRO A 1 80 ? 18.854 20.488 15.083 1.00 76.31 80 PRO A N 1
ATOM 640 C CA . PRO A 1 80 ? 19.595 21.386 15.981 1.00 76.31 80 PRO A CA 1
ATOM 641 C C . PRO A 1 80 ? 18.847 22.661 16.397 1.00 76.31 80 PRO A C 1
ATOM 643 O O . PRO A 1 80 ? 19.284 23.370 17.298 1.00 76.31 80 PRO A O 1
ATOM 646 N N . HIS A 1 81 ? 17.760 23.000 15.701 1.00 81.31 81 HIS A N 1
ATOM 647 C CA . HIS A 1 81 ? 16.919 24.159 15.987 1.00 81.31 81 HIS A CA 1
ATOM 648 C C . HIS A 1 81 ? 15.714 23.836 16.881 1.00 81.31 81 HIS A C 1
ATOM 650 O O . HIS A 1 81 ? 14.983 24.751 17.265 1.00 81.31 81 HIS A O 1
ATOM 656 N N . THR A 1 82 ? 15.482 22.562 17.203 1.00 77.75 82 THR A N 1
ATOM 657 C CA . THR A 1 82 ? 14.446 22.156 18.155 1.00 77.75 82 THR A CA 1
ATOM 658 C C . THR A 1 82 ? 14.971 22.393 19.576 1.00 77.75 82 THR A C 1
ATOM 660 O O . THR A 1 82 ? 16.098 21.992 19.857 1.00 77.75 82 THR A O 1
ATOM 663 N N . PRO A 1 83 ? 14.206 23.047 20.475 1.00 79.75 83 PRO A N 1
ATOM 664 C CA . PRO A 1 83 ? 14.629 23.243 21.859 1.00 79.75 83 PRO A CA 1
ATOM 665 C C . PRO A 1 83 ? 15.018 21.924 22.524 1.00 79.75 83 PRO A C 1
ATOM 667 O O . PRO A 1 83 ? 14.324 20.921 22.336 1.00 79.75 83 PRO A O 1
ATOM 670 N N . ASP A 1 84 ? 16.084 21.952 23.326 1.00 81.94 84 ASP A N 1
ATOM 671 C CA . ASP A 1 84 ? 16.567 20.766 24.028 1.00 81.94 84 ASP A CA 1
ATOM 672 C C . ASP A 1 84 ? 15.442 20.129 24.851 1.00 81.94 84 ASP A C 1
ATOM 674 O O . ASP A 1 84 ? 14.740 20.783 25.635 1.00 81.94 84 ASP A O 1
ATOM 678 N N . LEU A 1 85 ? 15.274 18.822 24.668 1.00 81.94 85 LEU A N 1
ATOM 679 C CA . LEU A 1 85 ? 14.390 18.027 25.502 1.00 81.94 85 LEU A CA 1
ATOM 680 C C . LEU A 1 85 ? 15.046 17.818 26.871 1.00 81.94 85 LEU A C 1
ATOM 682 O O . LEU A 1 85 ? 16.265 17.777 27.011 1.00 81.94 85 LEU A O 1
ATOM 686 N N . ASN A 1 86 ? 14.233 17.623 27.908 1.00 88.62 86 ASN A N 1
ATOM 687 C CA . ASN A 1 86 ? 14.759 17.101 29.167 1.00 88.62 86 ASN A CA 1
ATOM 688 C C . ASN A 1 86 ? 15.381 15.711 28.916 1.00 88.62 86 ASN A C 1
ATOM 690 O O . ASN A 1 86 ? 14.750 14.879 28.267 1.00 88.62 86 ASN A O 1
ATOM 694 N N . ASN A 1 87 ? 16.557 15.439 29.493 1.00 83.12 87 ASN A N 1
ATOM 695 C CA . ASN A 1 87 ? 17.293 14.169 29.372 1.00 83.12 87 ASN A CA 1
ATOM 696 C C . ASN A 1 87 ? 16.431 12.907 29.575 1.00 83.12 87 ASN A C 1
ATOM 698 O O . ASN A 1 87 ? 16.688 11.870 28.965 1.00 83.12 87 ASN A O 1
ATOM 702 N N . LEU A 1 88 ? 15.417 12.962 30.447 1.00 85.94 88 LEU A N 1
ATOM 703 C CA . LEU A 1 88 ? 14.473 11.859 30.633 1.00 85.94 88 LEU A CA 1
ATOM 704 C C . LEU A 1 88 ? 13.660 11.612 29.356 1.00 85.94 88 LEU A C 1
ATOM 706 O O . LEU A 1 88 ? 13.572 10.476 28.905 1.00 85.94 88 LEU A O 1
ATOM 710 N N . VAL A 1 89 ? 13.102 12.669 28.765 1.00 85.62 89 VAL A N 1
ATOM 711 C CA . VAL A 1 89 ? 12.308 12.594 27.530 1.00 85.62 89 VAL A CA 1
ATOM 712 C C . VAL A 1 89 ? 13.178 12.130 26.366 1.00 85.62 89 VAL A C 1
ATOM 714 O O . VAL A 1 89 ? 12.755 11.264 25.611 1.00 85.62 89 VAL A O 1
ATOM 717 N N . GLU A 1 90 ? 14.406 12.638 26.255 1.00 84.06 90 GLU A N 1
ATOM 718 C CA . GLU A 1 90 ? 15.356 12.222 25.218 1.00 84.06 90 GLU A CA 1
ATOM 719 C C . GLU A 1 90 ? 15.679 10.720 25.299 1.00 84.06 90 GLU A C 1
ATOM 721 O O . GLU A 1 90 ? 15.648 10.017 24.287 1.00 84.06 90 GLU A O 1
ATOM 726 N N . ARG A 1 91 ? 15.918 10.195 26.508 1.00 85.19 91 ARG A N 1
ATOM 727 C CA . ARG A 1 91 ? 16.187 8.766 26.714 1.00 85.19 91 ARG A CA 1
ATOM 728 C C . ARG A 1 91 ? 14.994 7.893 26.331 1.00 85.19 91 ARG A C 1
ATOM 730 O O . ARG A 1 91 ? 15.177 6.876 25.662 1.00 85.19 91 ARG A O 1
ATOM 737 N N . GLU A 1 92 ? 13.789 8.264 26.763 1.00 87.62 92 GLU A N 1
ATOM 738 C CA . GLU A 1 92 ? 12.578 7.509 26.420 1.00 87.62 92 GLU A CA 1
ATOM 739 C C . GLU A 1 92 ? 12.293 7.574 24.911 1.00 87.62 92 GLU A C 1
ATOM 741 O O . GLU A 1 92 ? 11.913 6.569 24.311 1.00 87.62 92 GLU A O 1
ATOM 746 N N . LEU A 1 93 ? 12.559 8.717 24.273 1.00 84.56 93 LEU A N 1
ATOM 747 C CA . LEU A 1 93 ? 12.436 8.888 22.828 1.00 84.56 93 LEU A CA 1
ATOM 748 C C . LEU A 1 93 ? 13.410 7.985 22.063 1.00 84.56 93 LEU A C 1
ATOM 750 O O . LEU A 1 93 ? 13.007 7.285 21.137 1.00 84.56 93 LEU A O 1
ATOM 754 N N . ALA A 1 94 ? 14.678 7.948 22.477 1.00 82.44 94 ALA A N 1
ATOM 755 C CA . ALA A 1 94 ? 15.679 7.073 21.876 1.00 82.44 94 ALA A CA 1
ATOM 756 C C . ALA A 1 94 ? 15.280 5.592 21.997 1.00 82.44 94 ALA A C 1
ATOM 758 O O . ALA A 1 94 ? 15.373 4.844 21.022 1.00 82.44 94 ALA A O 1
ATOM 759 N N . ALA A 1 95 ? 14.775 5.175 23.163 1.00 85.06 95 ALA A N 1
ATOM 760 C CA . ALA A 1 95 ? 14.275 3.818 23.369 1.00 85.06 95 ALA A CA 1
ATOM 761 C C . ALA A 1 95 ? 13.043 3.505 22.499 1.00 85.06 95 ALA A C 1
ATOM 763 O O . ALA A 1 95 ? 12.935 2.396 21.971 1.00 85.06 95 ALA A O 1
ATOM 764 N N . ALA A 1 96 ? 12.132 4.468 22.322 1.00 83.00 96 ALA A N 1
ATOM 765 C CA . ALA A 1 96 ? 10.958 4.319 21.467 1.00 83.00 96 ALA A CA 1
ATOM 766 C C . ALA A 1 96 ? 11.335 4.153 19.986 1.00 83.00 96 ALA A C 1
ATOM 768 O O . ALA A 1 96 ? 10.791 3.268 19.329 1.00 83.00 96 ALA A O 1
ATOM 769 N N . ILE A 1 97 ? 12.298 4.936 19.485 1.00 81.69 97 ILE A N 1
ATOM 770 C CA . ILE A 1 97 ? 12.795 4.836 18.101 1.00 81.69 97 ILE A CA 1
ATOM 771 C C . ILE A 1 97 ? 13.417 3.460 17.841 1.00 81.69 97 ILE A C 1
ATOM 773 O O . ILE A 1 97 ? 13.127 2.845 16.819 1.00 81.69 97 ILE A O 1
ATOM 777 N N . VAL A 1 98 ? 14.244 2.953 18.766 1.00 83.31 98 VAL A N 1
ATOM 778 C CA . VAL A 1 98 ? 14.854 1.617 18.627 1.00 83.31 98 VAL A CA 1
ATOM 779 C C . VAL A 1 98 ? 13.775 0.538 18.547 1.00 83.31 98 VAL A C 1
ATOM 781 O O . VAL A 1 98 ? 13.763 -0.237 17.599 1.00 83.31 98 VAL A O 1
ATOM 784 N N . ARG A 1 99 ? 12.816 0.538 19.482 1.00 83.25 99 ARG A N 1
ATOM 785 C CA . ARG A 1 99 ? 11.719 -0.444 19.468 1.00 83.25 99 ARG A CA 1
ATOM 786 C C . ARG A 1 99 ? 10.874 -0.367 18.206 1.00 83.25 99 ARG A C 1
ATOM 788 O O . ARG A 1 99 ? 10.463 -1.394 17.693 1.00 83.25 99 ARG A O 1
ATOM 795 N N . MET A 1 100 ? 10.604 0.838 17.719 1.00 82.50 100 MET A N 1
ATOM 796 C CA . MET A 1 100 ? 9.864 1.033 16.479 1.00 82.50 100 MET A CA 1
ATOM 797 C C . MET A 1 100 ? 10.615 0.412 15.291 1.00 82.50 100 MET A C 1
ATOM 799 O O . MET A 1 100 ? 10.019 -0.318 14.511 1.00 82.50 100 MET A O 1
ATOM 803 N N . ASN A 1 101 ? 11.926 0.615 15.182 1.00 77.56 101 ASN A N 1
ATOM 804 C CA . ASN A 1 101 ? 12.706 -0.007 14.110 1.00 77.56 101 ASN A CA 1
ATOM 805 C C . ASN A 1 101 ? 12.754 -1.543 14.217 1.00 77.56 101 ASN A C 1
ATOM 807 O O . ASN A 1 101 ? 12.796 -2.213 13.190 1.00 77.56 101 ASN A O 1
ATOM 811 N N . ASP A 1 102 ? 12.719 -2.093 15.435 1.00 83.00 102 ASP A N 1
ATOM 812 C CA . ASP A 1 102 ? 12.745 -3.543 15.674 1.00 83.00 102 ASP A CA 1
ATOM 813 C C . ASP A 1 102 ? 11.373 -4.224 15.474 1.00 83.00 102 ASP A C 1
ATOM 815 O O . ASP A 1 102 ? 11.312 -5.408 15.143 1.00 83.00 102 ASP A O 1
ATOM 819 N N . GLU A 1 103 ? 10.268 -3.509 15.714 1.00 85.06 103 GLU A N 1
ATOM 820 C CA . GLU A 1 103 ? 8.894 -4.040 15.643 1.00 85.06 103 GLU A CA 1
ATOM 821 C C . GLU A 1 103 ? 8.235 -3.858 14.260 1.00 85.06 103 GLU A C 1
ATOM 823 O O . GLU A 1 103 ? 7.234 -4.519 13.966 1.00 85.06 103 GLU A O 1
ATOM 828 N N . GLY A 1 104 ? 8.760 -2.956 13.424 1.00 82.75 104 GLY A N 1
ATOM 829 C CA . GLY A 1 104 ? 8.201 -2.640 12.109 1.00 82.75 104 GLY A CA 1
ATOM 830 C C . GLY A 1 104 ? 8.371 -3.764 11.077 1.00 82.75 104 GLY A C 1
ATOM 831 O O . GLY A 1 104 ? 9.275 -4.594 11.207 1.00 82.75 104 GLY A O 1
ATOM 832 N N . PRO A 1 105 ? 7.530 -3.813 10.024 1.00 87.50 105 PRO A N 1
ATOM 833 C CA . PRO A 1 105 ? 7.735 -4.750 8.925 1.00 87.50 105 PRO A CA 1
ATOM 834 C C . PRO A 1 105 ? 9.061 -4.474 8.214 1.00 87.50 105 PRO A C 1
ATOM 836 O O . PRO A 1 105 ? 9.403 -3.320 7.957 1.00 87.50 105 PRO A O 1
ATOM 839 N N . SER A 1 106 ? 9.782 -5.533 7.850 1.00 89.19 106 SER A N 1
ATOM 840 C CA . SER A 1 106 ? 10.988 -5.399 7.032 1.00 89.19 106 SER A CA 1
ATOM 841 C C . SER A 1 106 ? 10.647 -5.255 5.545 1.00 89.19 106 SER A C 1
ATOM 843 O O . SER A 1 106 ? 9.600 -5.721 5.087 1.00 89.19 106 SER A O 1
ATOM 845 N N . ASP A 1 107 ? 11.582 -4.729 4.749 1.00 88.12 107 ASP A N 1
ATOM 846 C CA . ASP A 1 107 ? 11.465 -4.732 3.282 1.00 88.12 107 ASP A CA 1
ATOM 847 C C . ASP A 1 107 ? 11.228 -6.150 2.732 1.00 88.12 107 ASP A C 1
ATOM 849 O O . ASP A 1 107 ? 10.468 -6.348 1.786 1.00 88.12 107 ASP A O 1
ATOM 853 N N . SER A 1 108 ? 11.834 -7.171 3.353 1.00 89.50 108 SER A N 1
ATOM 854 C CA . SER A 1 108 ? 11.629 -8.570 2.957 1.00 89.50 108 SER A CA 1
ATOM 855 C C . SER A 1 108 ? 10.180 -9.019 3.144 1.00 89.50 108 SER A C 1
ATOM 857 O O . SER A 1 108 ? 9.655 -9.750 2.298 1.00 89.50 108 SER A O 1
ATOM 859 N N . ASP A 1 109 ? 9.527 -8.586 4.225 1.00 91.00 109 ASP A N 1
ATOM 860 C CA . ASP A 1 109 ? 8.117 -8.889 4.478 1.00 91.00 109 ASP A CA 1
ATOM 861 C C . ASP A 1 109 ? 7.227 -8.213 3.436 1.00 91.00 109 ASP A C 1
ATOM 863 O O . ASP A 1 109 ? 6.315 -8.849 2.902 1.00 91.00 109 ASP A O 1
ATOM 867 N N . HIS A 1 110 ? 7.545 -6.965 3.085 1.00 91.88 110 HIS A N 1
ATOM 868 C CA . HIS A 1 110 ? 6.829 -6.209 2.063 1.00 91.88 110 HIS A CA 1
ATOM 869 C C . HIS A 1 110 ? 6.919 -6.864 0.691 1.00 91.88 110 HIS A C 1
ATOM 871 O O . HIS A 1 110 ? 5.888 -7.193 0.101 1.00 91.88 110 HIS A O 1
ATOM 877 N N . TYR A 1 111 ? 8.132 -7.147 0.211 1.00 92.56 111 TYR A N 1
ATOM 878 C CA . TYR A 1 111 ? 8.319 -7.809 -1.078 1.00 92.56 111 TYR A CA 1
ATOM 879 C C . TYR A 1 111 ? 7.636 -9.177 -1.106 1.00 92.56 111 TYR A C 1
ATOM 881 O O . TYR A 1 111 ? 6.946 -9.516 -2.066 1.00 92.56 111 TYR A O 1
ATOM 889 N N . ARG A 1 112 ? 7.751 -9.966 -0.031 1.00 92.88 112 ARG A N 1
ATOM 890 C CA . ARG A 1 112 ? 7.081 -11.270 0.060 1.00 92.88 112 ARG A CA 1
ATOM 891 C C . ARG A 1 112 ? 5.563 -11.147 -0.027 1.00 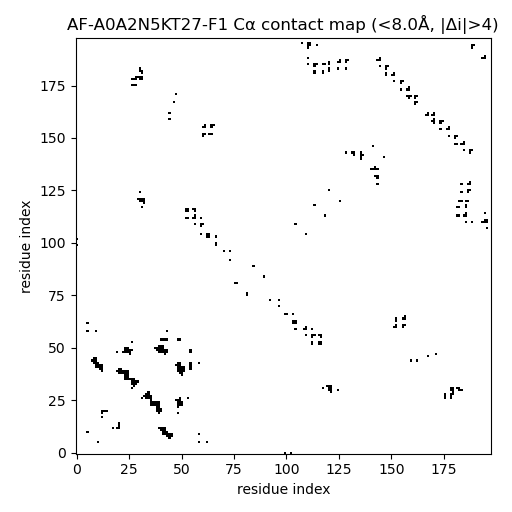92.88 112 ARG A C 1
ATOM 893 O O . ARG A 1 112 ? 4.939 -11.986 -0.678 1.00 92.88 112 ARG A O 1
ATOM 900 N N . ALA A 1 113 ? 4.975 -10.142 0.615 1.00 94.62 113 ALA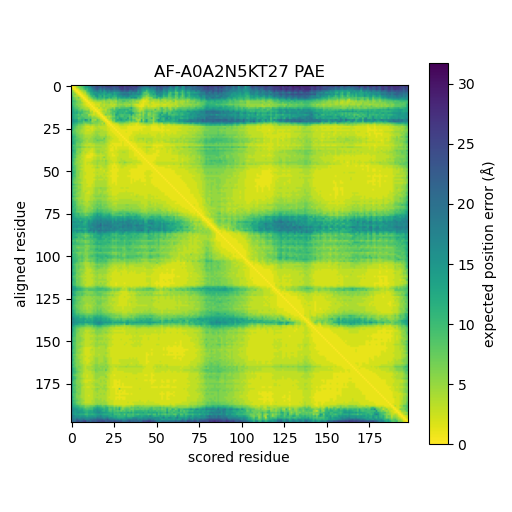 A N 1
ATOM 901 C CA . ALA A 1 113 ? 3.543 -9.898 0.546 1.00 94.62 113 ALA A CA 1
ATOM 902 C C . ALA A 1 113 ? 3.117 -9.433 -0.859 1.00 94.62 113 ALA A C 1
ATOM 904 O O . ALA A 1 113 ? 2.188 -10.013 -1.421 1.00 94.62 113 ALA A O 1
ATOM 905 N N . LEU A 1 114 ? 3.861 -8.502 -1.472 1.00 94.25 114 LEU A N 1
ATOM 906 C CA . LEU A 1 114 ? 3.651 -8.042 -2.852 1.00 94.25 114 LEU A CA 1
ATOM 907 C C . LEU A 1 114 ? 3.655 -9.201 -3.855 1.00 94.25 114 LEU A C 1
ATOM 909 O O . LEU A 1 114 ? 2.709 -9.348 -4.626 1.00 94.25 114 LEU A O 1
ATOM 913 N N . PHE A 1 115 ? 4.661 -10.077 -3.814 1.00 94.12 115 PHE A N 1
ATOM 914 C CA . PHE A 1 115 ? 4.746 -11.205 -4.749 1.00 94.12 115 PHE A CA 1
ATOM 915 C C . PHE A 1 115 ? 3.662 -12.264 -4.537 1.00 94.12 115 PHE A C 1
ATOM 917 O O . PHE A 1 115 ? 3.286 -12.955 -5.483 1.00 94.12 115 PHE A O 1
ATOM 924 N N . ARG A 1 116 ? 3.162 -12.429 -3.307 1.00 94.06 116 ARG A N 1
ATOM 925 C CA . ARG A 1 116 ? 2.029 -13.327 -3.036 1.00 94.06 116 ARG A CA 1
ATOM 926 C C . ARG A 1 116 ? 0.713 -12.737 -3.528 1.00 94.06 116 ARG A C 1
ATOM 928 O O . ARG A 1 116 ? -0.119 -13.472 -4.053 1.00 94.06 116 ARG A O 1
ATOM 935 N N . ALA A 1 117 ? 0.531 -11.432 -3.359 1.00 95.75 117 ALA A N 1
ATOM 936 C CA . ALA A 1 117 ? -0.651 -10.716 -3.811 1.00 95.75 117 ALA A CA 1
ATOM 937 C C . ALA A 1 117 ? -0.721 -10.641 -5.347 1.00 95.75 117 ALA A C 1
ATOM 939 O O . ALA A 1 117 ? -1.763 -10.955 -5.919 1.00 95.75 117 ALA A O 1
ATOM 940 N N . TYR A 1 118 ? 0.402 -10.337 -6.010 1.00 94.44 118 TYR A N 1
ATOM 941 C CA . TYR A 1 118 ? 0.489 -10.121 -7.460 1.00 94.44 118 TYR A CA 1
ATOM 942 C C . TYR A 1 118 ? 1.559 -11.023 -8.108 1.00 94.44 118 TYR A C 1
ATOM 944 O O . TYR A 1 118 ? 2.587 -10.536 -8.579 1.00 94.44 118 TYR A O 1
ATOM 952 N N . PRO A 1 119 ? 1.354 -12.355 -8.151 1.00 89.31 119 PRO A N 1
ATOM 953 C CA . PRO A 1 119 ? 2.382 -13.295 -8.604 1.00 89.31 119 PRO A CA 1
ATOM 954 C C . PRO A 1 119 ? 2.645 -13.251 -10.113 1.00 89.31 119 PRO A C 1
ATOM 956 O O . PRO A 1 119 ? 3.729 -13.627 -10.544 1.00 89.31 119 PRO A O 1
ATOM 959 N N . ASN A 1 120 ? 1.658 -12.837 -10.914 1.00 84.50 120 ASN A N 1
ATOM 960 C CA . ASN A 1 120 ? 1.755 -12.786 -12.373 1.00 84.50 120 ASN A CA 1
ATOM 961 C C . ASN A 1 120 ? 1.083 -11.510 -12.908 1.00 84.50 120 ASN A C 1
ATOM 963 O O . ASN A 1 120 ? -0.060 -11.579 -13.367 1.00 84.50 120 ASN A O 1
ATOM 967 N N . PRO A 1 121 ? 1.757 -10.348 -12.847 1.00 82.38 121 PRO A N 1
ATOM 968 C CA . PRO A 1 121 ? 1.262 -9.137 -13.489 1.00 82.38 121 PRO A CA 1
ATOM 969 C C . PRO A 1 121 ? 1.035 -9.367 -14.998 1.00 82.38 121 PRO A C 1
ATOM 971 O O . PRO A 1 121 ? 1.785 -10.144 -15.604 1.00 82.38 121 PRO A O 1
ATOM 974 N N . PRO A 1 122 ? 0.029 -8.718 -15.617 1.00 89.81 122 PRO A N 1
ATOM 975 C CA . PRO A 1 122 ? -0.228 -8.817 -17.052 1.00 89.81 122 PRO A CA 1
ATOM 976 C C . PRO A 1 122 ? 0.998 -8.451 -17.896 1.00 89.81 122 PRO A C 1
ATOM 978 O O . PRO A 1 122 ? 1.757 -7.555 -17.533 1.00 89.81 122 PRO A O 1
ATOM 981 N N . GLU A 1 123 ? 1.149 -9.074 -19.068 1.00 90.44 123 GLU A N 1
ATOM 982 C CA . GLU A 1 123 ? 2.310 -8.850 -19.948 1.00 90.44 123 GLU A CA 1
ATOM 983 C C . GLU A 1 123 ? 2.499 -7.372 -20.322 1.00 90.44 123 GLU A C 1
ATOM 985 O O . GLU A 1 123 ? 3.610 -6.857 -20.267 1.00 90.44 123 GLU A O 1
ATOM 990 N N . GLY A 1 124 ? 1.409 -6.646 -20.593 1.00 90.25 124 GLY A N 1
ATOM 991 C CA . GLY A 1 124 ? 1.485 -5.213 -20.897 1.00 90.25 124 GLY A CA 1
ATOM 992 C C . GLY A 1 124 ? 2.081 -4.373 -19.757 1.00 90.25 124 GLY A C 1
ATOM 993 O O . GLY A 1 124 ? 2.734 -3.366 -20.016 1.00 90.25 124 GLY A O 1
ATOM 994 N N . VAL A 1 125 ? 1.922 -4.804 -18.499 1.00 91.56 125 VAL A N 1
ATOM 995 C CA . VAL A 1 125 ? 2.574 -4.163 -17.346 1.00 91.56 125 VAL A CA 1
ATOM 996 C C . VAL A 1 125 ? 4.075 -4.451 -17.360 1.00 91.56 125 VAL A C 1
ATOM 998 O O . VAL A 1 125 ? 4.863 -3.529 -17.155 1.00 91.56 125 VAL A O 1
ATOM 1001 N N . ARG A 1 126 ? 4.480 -5.693 -17.660 1.00 90.69 126 ARG A N 1
ATOM 1002 C CA . ARG A 1 126 ? 5.897 -6.083 -17.787 1.00 90.69 126 ARG A CA 1
ATOM 1003 C C . ARG A 1 126 ? 6.600 -5.275 -18.873 1.00 90.69 126 ARG A C 1
ATOM 1005 O O . ARG A 1 126 ? 7.649 -4.685 -18.624 1.00 90.69 126 ARG A O 1
ATOM 1012 N N . GLU A 1 127 ? 5.991 -5.176 -20.051 1.00 92.75 127 GLU A N 1
ATOM 1013 C CA . GLU A 1 127 ? 6.521 -4.389 -21.169 1.00 92.75 127 GLU A CA 1
ATOM 1014 C C . GLU A 1 127 ? 6.657 -2.901 -20.817 1.00 92.75 127 GLU A C 1
ATOM 1016 O O . GLU A 1 127 ? 7.686 -2.284 -21.112 1.00 92.75 127 GLU A O 1
ATOM 1021 N N . MET A 1 128 ? 5.646 -2.333 -20.149 1.00 93.75 128 MET A N 1
ATOM 1022 C CA . MET A 1 128 ? 5.650 -0.941 -19.699 1.00 93.75 128 MET A CA 1
ATOM 1023 C C . MET A 1 128 ? 6.775 -0.671 -18.692 1.00 93.75 128 MET A C 1
ATOM 1025 O O . MET A 1 128 ? 7.515 0.299 -18.857 1.00 93.75 128 MET A O 1
ATOM 1029 N N . ILE A 1 129 ? 6.937 -1.520 -17.672 1.00 94.44 129 ILE A N 1
ATOM 1030 C CA . ILE A 1 129 ? 8.002 -1.374 -16.668 1.00 94.44 129 ILE A CA 1
ATOM 1031 C C . ILE A 1 129 ? 9.380 -1.514 -17.316 1.00 94.44 129 ILE A C 1
ATOM 1033 O O . ILE A 1 129 ? 10.240 -0.662 -17.099 1.00 94.44 129 ILE A O 1
ATOM 1037 N N . ALA A 1 130 ? 9.573 -2.510 -18.182 1.00 92.00 130 ALA A N 1
ATOM 1038 C CA . ALA A 1 130 ? 10.831 -2.692 -18.899 1.00 92.00 130 ALA A CA 1
ATOM 1039 C C . ALA A 1 130 ? 11.175 -1.487 -19.791 1.00 92.00 130 ALA A C 1
ATOM 1041 O O . ALA A 1 130 ? 12.349 -1.144 -19.953 1.00 92.00 130 ALA A O 1
ATOM 1042 N N . GLN A 1 131 ? 10.171 -0.838 -20.390 1.00 92.88 131 GLN A N 1
ATOM 1043 C CA . GLN A 1 131 ? 10.370 0.401 -21.137 1.00 92.88 131 GLN A CA 1
ATOM 1044 C C . GLN A 1 131 ? 10.747 1.562 -20.210 1.00 92.88 131 GLN A C 1
ATOM 1046 O O . GLN A 1 131 ? 11.744 2.233 -20.472 1.00 92.88 131 GLN A O 1
ATOM 1051 N N . TRP A 1 132 ? 10.026 1.746 -19.103 1.00 93.38 132 TRP A N 1
ATOM 1052 C CA . TRP A 1 132 ? 10.320 2.797 -18.130 1.00 93.38 132 TRP A CA 1
ATOM 1053 C C . TRP A 1 132 ? 11.734 2.656 -17.542 1.00 93.38 132 TRP A C 1
ATOM 1055 O O . TRP A 1 132 ? 12.471 3.636 -17.455 1.00 93.38 132 TRP A O 1
ATOM 1065 N N . GLU A 1 133 ? 12.184 1.436 -17.236 1.00 90.62 133 GLU A N 1
ATOM 1066 C CA . GLU A 1 133 ? 13.555 1.199 -16.771 1.00 90.62 133 GLU A CA 1
ATOM 1067 C C . GLU A 1 133 ? 14.619 1.604 -17.803 1.00 90.62 133 GLU A C 1
ATOM 1069 O O . GLU A 1 133 ? 15.675 2.126 -17.429 1.00 90.62 133 GLU A O 1
ATOM 1074 N N . ARG A 1 134 ? 14.365 1.380 -19.101 1.00 89.00 134 ARG A N 1
ATOM 1075 C CA . ARG A 1 134 ? 15.272 1.829 -20.170 1.00 89.00 134 ARG A CA 1
ATOM 1076 C C . ARG A 1 134 ? 15.353 3.353 -20.221 1.00 89.00 134 ARG A C 1
ATOM 1078 O O . ARG A 1 134 ? 16.459 3.885 -20.345 1.00 89.00 134 ARG A O 1
ATOM 1085 N N . ASP A 1 135 ? 14.213 4.023 -20.089 1.00 88.88 135 ASP A N 1
ATOM 1086 C CA . ASP A 1 135 ? 14.113 5.481 -20.150 1.00 88.88 135 ASP A CA 1
ATOM 1087 C C . ASP A 1 135 ? 14.793 6.145 -18.937 1.00 88.88 135 ASP A C 1
ATOM 1089 O O . ASP A 1 135 ? 15.605 7.057 -19.106 1.00 88.88 135 ASP A O 1
ATOM 1093 N N . GLU A 1 136 ? 14.580 5.637 -17.717 1.00 88.88 136 GLU A N 1
ATOM 1094 C CA . GLU A 1 136 ? 15.223 6.180 -16.507 1.00 88.88 136 GLU A CA 1
ATOM 1095 C C . GLU A 1 136 ? 16.725 5.902 -16.452 1.00 88.88 136 GLU A C 1
ATOM 1097 O O . GLU A 1 136 ? 17.514 6.757 -16.033 1.00 88.88 136 GLU A O 1
ATOM 1102 N N . ARG A 1 137 ? 17.167 4.728 -16.930 1.00 84.69 137 ARG A N 1
ATOM 1103 C CA . ARG A 1 137 ? 18.600 4.405 -17.000 1.00 84.69 137 ARG A CA 1
ATOM 1104 C C . ARG A 1 137 ? 19.353 5.399 -17.885 1.00 84.69 137 ARG A C 1
ATOM 1106 O O . ARG A 1 137 ? 20.497 5.732 -17.572 1.00 84.69 137 ARG A O 1
ATOM 1113 N N . ALA A 1 138 ? 18.729 5.889 -18.956 1.00 82.12 138 ALA A N 1
ATOM 1114 C CA . ALA A 1 138 ? 19.320 6.919 -19.806 1.00 82.12 138 ALA A CA 1
ATOM 1115 C C . ALA A 1 138 ? 19.502 8.258 -19.063 1.00 82.12 138 ALA A C 1
ATOM 1117 O O . ALA A 1 138 ? 20.483 8.963 -19.305 1.00 82.12 138 ALA A O 1
ATOM 1118 N N . ASN A 1 139 ? 18.612 8.564 -18.115 1.00 82.94 139 ASN A N 1
ATOM 1119 C CA . ASN A 1 139 ? 18.571 9.833 -17.385 1.00 82.94 139 ASN A CA 1
ATOM 1120 C C . ASN A 1 139 ? 19.275 9.808 -16.017 1.00 82.94 139 ASN A C 1
ATOM 1122 O O . ASN A 1 139 ? 19.410 10.857 -15.390 1.00 82.94 139 ASN A O 1
ATOM 1126 N N . ARG A 1 140 ? 19.760 8.642 -15.557 1.00 82.56 140 ARG A N 1
ATOM 1127 C CA . ARG A 1 140 ? 20.317 8.436 -14.200 1.00 82.56 140 ARG A CA 1
ATOM 1128 C C . ARG A 1 140 ? 19.342 8.858 -13.085 1.00 82.56 140 ARG A C 1
ATOM 1130 O O . ARG A 1 140 ? 19.781 9.341 -12.042 1.00 82.56 140 ARG A O 1
ATOM 1137 N N . GLY A 1 141 ? 18.043 8.707 -13.335 1.00 81.19 141 GLY A N 1
ATOM 1138 C CA . GLY A 1 141 ? 16.980 9.002 -12.377 1.00 81.19 141 GLY A CA 1
ATOM 1139 C C . GLY A 1 141 ? 16.828 7.927 -11.292 1.00 81.19 141 GLY A C 1
ATOM 1140 O O . GLY A 1 141 ? 17.514 6.897 -11.342 1.00 81.19 141 GLY A O 1
ATOM 1141 N N . PRO A 1 142 ? 15.940 8.155 -10.302 1.00 88.69 142 PRO A N 1
ATOM 1142 C CA . PRO A 1 142 ? 15.484 7.100 -9.403 1.00 88.69 142 PRO A CA 1
ATOM 1143 C C . PRO A 1 142 ? 14.851 5.975 -10.214 1.00 88.69 142 PRO A C 1
ATOM 1145 O O . PRO A 1 142 ? 14.349 6.178 -11.322 1.00 88.69 142 PRO A O 1
ATOM 1148 N N . THR A 1 143 ? 14.897 4.762 -9.681 1.00 90.56 143 THR A N 1
ATOM 1149 C CA . THR A 1 143 ? 14.396 3.637 -10.452 1.00 90.56 143 THR A CA 1
ATOM 1150 C C . THR A 1 143 ? 12.870 3.578 -10.420 1.00 90.56 143 THR A C 1
ATOM 1152 O O . THR A 1 143 ? 12.274 4.036 -9.445 1.00 90.56 143 THR A O 1
ATOM 1155 N N . PRO A 1 144 ? 12.211 2.990 -11.438 1.00 92.88 144 PRO A N 1
ATOM 1156 C CA . PRO A 1 144 ? 10.758 2.825 -11.421 1.00 92.88 144 PRO A CA 1
ATOM 1157 C C . PRO A 1 144 ? 10.246 2.149 -10.151 1.00 92.88 144 PRO A C 1
ATOM 1159 O O . PRO A 1 144 ? 9.221 2.555 -9.615 1.00 92.88 144 PRO A O 1
ATOM 1162 N N . LEU A 1 145 ? 10.987 1.163 -9.631 1.00 93.62 145 LEU A N 1
ATOM 1163 C CA . LEU A 1 145 ? 10.652 0.528 -8.361 1.00 93.62 145 LEU A CA 1
ATOM 1164 C C . LEU A 1 145 ? 10.648 1.535 -7.204 1.00 93.62 145 LEU A C 1
ATOM 1166 O O . LEU A 1 145 ? 9.671 1.574 -6.467 1.00 93.62 145 LEU A O 1
ATOM 1170 N N . ASP A 1 146 ? 11.691 2.358 -7.069 1.00 92.12 146 ASP A N 1
ATOM 1171 C CA . ASP A 1 146 ? 11.780 3.352 -5.988 1.00 92.12 146 ASP A CA 1
ATOM 1172 C C . ASP A 1 146 ? 10.589 4.322 -6.049 1.00 92.12 146 ASP A C 1
ATOM 1174 O O . ASP A 1 146 ? 9.908 4.547 -5.052 1.00 92.12 146 ASP A O 1
ATOM 1178 N N . LEU A 1 147 ? 10.269 4.814 -7.250 1.00 94.81 147 LEU A N 1
ATOM 1179 C CA . LEU A 1 147 ? 9.140 5.720 -7.474 1.00 94.81 147 LEU A CA 1
ATOM 1180 C C . LEU A 1 147 ? 7.782 5.070 -7.168 1.00 94.81 147 LEU A C 1
ATOM 1182 O O . LEU A 1 147 ? 6.880 5.730 -6.648 1.00 94.81 147 LEU A O 1
ATOM 1186 N N . LEU A 1 148 ? 7.616 3.786 -7.494 1.00 95.88 148 LEU A N 1
ATOM 1187 C CA . LEU A 1 148 ? 6.398 3.031 -7.199 1.00 95.88 148 LEU A CA 1
ATOM 1188 C C . LEU A 1 148 ? 6.253 2.758 -5.700 1.00 95.88 148 LEU A C 1
ATOM 1190 O O . LEU A 1 148 ? 5.152 2.881 -5.172 1.00 95.88 148 LEU A O 1
ATOM 1194 N N . LEU A 1 149 ? 7.343 2.436 -5.000 1.00 94.00 149 LEU A N 1
ATOM 1195 C CA . LEU A 1 149 ? 7.322 2.258 -3.549 1.00 94.00 149 LEU A CA 1
ATOM 1196 C C . LEU A 1 149 ? 6.979 3.577 -2.843 1.00 94.00 149 LEU A C 1
ATOM 1198 O O . LEU A 1 149 ? 6.062 3.594 -2.024 1.00 94.00 149 LEU A O 1
ATOM 1202 N N . ASP A 1 150 ? 7.605 4.693 -3.227 1.00 94.38 150 ASP A N 1
ATOM 1203 C CA . ASP A 1 150 ? 7.272 6.029 -2.705 1.00 94.38 150 ASP A CA 1
ATOM 1204 C C . ASP A 1 150 ? 5.804 6.408 -2.969 1.00 94.38 150 ASP A C 1
ATOM 1206 O O . ASP A 1 150 ? 5.116 6.984 -2.114 1.00 94.38 150 ASP A O 1
ATOM 1210 N N . SER A 1 151 ? 5.291 6.049 -4.150 1.00 96.31 151 SER A N 1
ATOM 1211 C CA . SER A 1 151 ? 3.884 6.251 -4.504 1.00 96.31 151 SER A CA 1
ATOM 1212 C C . SER A 1 151 ? 2.959 5.402 -3.632 1.00 96.31 151 SER A C 1
ATOM 1214 O O . SER A 1 151 ? 1.971 5.926 -3.123 1.00 96.31 151 SER A O 1
ATOM 1216 N N . LEU A 1 152 ? 3.285 4.126 -3.395 1.00 95.75 152 LEU A N 1
ATOM 1217 C CA . LEU A 1 152 ? 2.528 3.260 -2.487 1.00 95.75 152 LEU A CA 1
ATOM 1218 C C . LEU A 1 152 ? 2.481 3.832 -1.073 1.00 95.75 152 LEU A C 1
ATOM 1220 O O . LEU A 1 152 ? 1.396 3.921 -0.503 1.00 95.75 152 LEU A O 1
ATOM 1224 N N . PHE A 1 153 ? 3.618 4.275 -0.532 1.00 93.88 153 PHE A N 1
ATOM 1225 C CA . PHE A 1 153 ? 3.670 4.931 0.777 1.00 93.88 153 PHE A CA 1
ATOM 1226 C C . PHE A 1 153 ? 2.751 6.149 0.842 1.00 93.88 153 PHE A C 1
ATOM 1228 O O . PHE A 1 153 ? 1.963 6.298 1.778 1.00 93.88 153 PHE A O 1
ATOM 1235 N N . THR A 1 154 ? 2.808 6.995 -0.185 1.00 96.19 154 THR A N 1
ATOM 1236 C CA . THR A 1 154 ? 1.951 8.179 -0.285 1.00 96.19 154 THR A CA 1
ATOM 1237 C C . THR A 1 154 ? 0.473 7.793 -0.336 1.00 96.19 154 THR A C 1
ATOM 1239 O O . THR A 1 154 ? -0.344 8.402 0.353 1.00 96.19 154 THR A O 1
ATOM 1242 N N . ILE A 1 155 ? 0.120 6.762 -1.106 1.00 97.69 155 ILE A N 1
ATOM 1243 C CA . ILE A 1 155 ? -1.257 6.273 -1.211 1.00 97.69 155 ILE A CA 1
ATOM 1244 C C . ILE A 1 155 ? -1.745 5.731 0.136 1.00 97.69 155 ILE A C 1
ATOM 1246 O O . ILE A 1 155 ? -2.816 6.141 0.577 1.00 97.69 155 ILE A O 1
ATOM 1250 N N . TYR A 1 156 ? -0.971 4.889 0.831 1.00 96.31 156 TYR A N 1
ATOM 1251 C CA . TYR A 1 156 ? -1.346 4.384 2.161 1.00 96.31 156 TYR A CA 1
ATOM 1252 C C . TYR A 1 156 ? -1.578 5.519 3.161 1.00 96.31 156 TYR A C 1
ATOM 1254 O O . TYR A 1 156 ? -2.569 5.502 3.893 1.00 96.31 156 TYR A O 1
ATOM 1262 N N . LYS A 1 157 ? -0.723 6.547 3.140 1.00 95.44 157 LYS A N 1
ATOM 1263 C CA . LYS A 1 157 ? -0.882 7.729 3.990 1.00 95.44 157 LYS A CA 1
ATOM 1264 C C . LYS A 1 157 ? -2.181 8.471 3.688 1.00 95.44 157 LYS A C 1
ATOM 1266 O O . LYS A 1 157 ? -2.921 8.814 4.605 1.00 95.44 157 LYS A O 1
ATOM 1271 N N . LEU A 1 158 ? -2.481 8.697 2.409 1.00 96.88 158 LEU A N 1
ATOM 1272 C CA . LEU A 1 158 ? -3.722 9.349 1.992 1.00 96.88 158 LEU A CA 1
ATOM 1273 C C . LEU A 1 158 ? -4.956 8.513 2.349 1.00 96.88 158 LEU A C 1
ATOM 1275 O O . LEU A 1 158 ? -5.947 9.081 2.789 1.00 96.88 158 LEU A O 1
ATOM 1279 N N . MET A 1 159 ? -4.894 7.185 2.220 1.00 96.25 159 MET A N 1
ATOM 1280 C CA . MET A 1 159 ? -5.987 6.293 2.621 1.00 96.25 159 MET A CA 1
ATOM 1281 C C . MET A 1 159 ? -6.242 6.364 4.127 1.00 96.25 159 MET A C 1
ATOM 1283 O O . MET A 1 159 ? -7.393 6.463 4.543 1.00 96.25 159 MET A O 1
ATOM 1287 N N . ARG A 1 160 ? -5.181 6.361 4.945 1.00 94.56 160 ARG A N 1
ATOM 1288 C CA . ARG A 1 160 ? -5.299 6.515 6.399 1.00 94.56 160 ARG A CA 1
ATOM 1289 C C . ARG A 1 160 ? -5.939 7.850 6.773 1.00 94.56 160 ARG A C 1
ATOM 1291 O O . ARG A 1 160 ? -6.903 7.847 7.528 1.00 94.56 160 ARG A O 1
ATOM 1298 N N . LEU A 1 161 ? -5.443 8.958 6.220 1.00 94.81 161 LEU A N 1
ATOM 1299 C CA . LEU A 1 161 ? -6.001 10.292 6.469 1.00 94.81 161 LEU A CA 1
ATOM 1300 C C . LEU A 1 161 ? -7.467 10.381 6.025 1.00 94.81 161 LEU A C 1
ATOM 1302 O O . LEU A 1 161 ? -8.308 10.866 6.767 1.00 94.81 161 LEU A O 1
ATOM 1306 N N . SER A 1 162 ? -7.785 9.838 4.849 1.00 95.69 162 SER A N 1
ATOM 1307 C CA . SER A 1 162 ? -9.151 9.772 4.325 1.00 95.69 162 SER A CA 1
ATOM 1308 C C . SER A 1 162 ? -10.092 9.002 5.253 1.00 95.69 162 SER A C 1
ATOM 1310 O O . SER A 1 162 ? -11.211 9.441 5.498 1.00 95.69 162 SER A O 1
ATOM 1312 N N . PHE A 1 163 ? -9.645 7.866 5.793 1.00 94.00 163 PHE A N 1
ATOM 1313 C CA . PHE A 1 163 ? -10.406 7.093 6.773 1.00 94.00 163 PHE A CA 1
ATOM 1314 C C . PHE A 1 163 ? -10.576 7.843 8.102 1.00 94.00 163 PHE A C 1
ATOM 1316 O O . PHE A 1 163 ? -11.673 7.867 8.654 1.00 94.00 163 PHE A O 1
ATOM 1323 N N . GLU A 1 164 ? -9.514 8.476 8.608 1.00 92.56 164 GLU A N 1
ATOM 1324 C CA . GLU A 1 164 ? -9.555 9.286 9.834 1.00 92.56 164 GLU A CA 1
ATOM 1325 C C . GLU A 1 164 ? -10.521 10.481 9.705 1.00 92.56 164 GLU A C 1
ATOM 1327 O O . GLU A 1 164 ? -11.205 10.817 10.673 1.00 92.56 164 GLU A O 1
ATOM 1332 N N . ASP A 1 165 ? -10.637 11.056 8.504 1.00 95.62 165 ASP A N 1
ATOM 1333 C CA . ASP A 1 165 ? -11.561 12.149 8.176 1.00 95.62 165 ASP A CA 1
ATOM 1334 C C . ASP A 1 165 ? -12.991 11.671 7.830 1.00 95.62 165 ASP A C 1
ATOM 1336 O O . ASP A 1 165 ? -13.900 12.491 7.684 1.00 95.62 165 ASP A O 1
ATOM 1340 N N . GLY A 1 166 ? -13.230 10.356 7.733 1.00 93.25 166 GLY A N 1
ATOM 1341 C CA . GLY A 1 166 ? -14.539 9.774 7.399 1.00 93.25 166 GLY A CA 1
ATOM 1342 C C . GLY A 1 166 ? -14.929 9.871 5.917 1.00 93.25 166 GLY A C 1
ATOM 1343 O O . GLY A 1 166 ? -16.109 9.785 5.574 1.00 93.25 166 GLY A O 1
ATOM 1344 N N . GLU A 1 167 ? -13.953 10.054 5.029 1.00 95.56 167 GLU A N 1
ATOM 1345 C CA . GLU A 1 167 ? -14.130 10.197 3.582 1.00 95.56 167 GLU A CA 1
ATOM 1346 C C . GLU A 1 167 ? -13.999 8.833 2.872 1.00 95.56 167 GLU A C 1
ATOM 1348 O O . GLU A 1 167 ? -13.069 8.580 2.102 1.00 95.56 167 GLU A O 1
ATOM 1353 N N . ASP A 1 168 ? -14.937 7.916 3.127 1.00 93.56 168 ASP A N 1
ATOM 1354 C CA . ASP A 1 168 ? -14.881 6.524 2.638 1.00 93.56 168 ASP A CA 1
ATOM 1355 C C . ASP A 1 168 ? -14.733 6.409 1.110 1.00 93.56 168 ASP A C 1
ATOM 1357 O O . ASP A 1 168 ? -13.995 5.562 0.601 1.00 93.56 168 ASP A O 1
ATOM 1361 N N . TRP A 1 169 ? -15.395 7.294 0.358 1.00 94.56 169 TRP A N 1
ATOM 1362 C CA . TRP A 1 169 ? -15.345 7.309 -1.109 1.00 94.56 169 TRP A CA 1
ATOM 1363 C C . TRP A 1 169 ? -13.926 7.550 -1.642 1.00 94.56 169 TRP A C 1
ATOM 1365 O O . TRP A 1 169 ? -13.549 7.012 -2.687 1.00 94.56 169 TRP A O 1
ATOM 1375 N N . LEU A 1 170 ? -13.134 8.361 -0.935 1.00 96.94 170 LEU A N 1
ATOM 1376 C CA . LEU A 1 170 ? -11.765 8.669 -1.319 1.00 96.9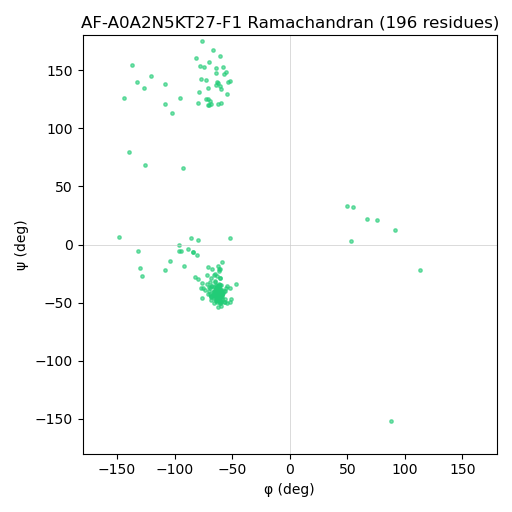4 170 LEU A CA 1
ATOM 1377 C C . LEU A 1 170 ? -10.854 7.489 -0.977 1.00 96.94 170 LEU A C 1
ATOM 1379 O O . LEU A 1 170 ? -10.008 7.130 -1.794 1.00 96.94 170 LEU A O 1
ATOM 1383 N N . THR A 1 171 ? -11.086 6.809 0.147 1.00 96.06 171 THR A N 1
ATOM 1384 C CA . THR A 1 171 ? -10.398 5.557 0.492 1.00 96.06 171 THR A CA 1
ATOM 1385 C C . THR A 1 171 ? -10.625 4.474 -0.573 1.00 96.06 171 THR A C 1
ATOM 1387 O O . THR A 1 171 ? -9.672 3.814 -0.987 1.00 96.06 171 THR A O 1
ATOM 1390 N N . GLU A 1 172 ? -11.848 4.318 -1.091 1.00 95.50 172 GLU A N 1
ATOM 1391 C CA . GLU A 1 172 ? -12.137 3.383 -2.193 1.00 95.50 172 GLU A CA 1
ATOM 1392 C C . GLU A 1 172 ? -11.457 3.779 -3.514 1.00 95.50 172 GLU A C 1
ATOM 1394 O O . GLU A 1 172 ? -10.963 2.919 -4.253 1.00 95.50 172 GLU A O 1
ATOM 1399 N N . LEU A 1 173 ? -11.422 5.079 -3.828 1.00 97.00 173 LEU A N 1
ATOM 1400 C CA . LEU A 1 173 ? -10.742 5.592 -5.018 1.00 97.00 173 LEU A CA 1
ATOM 1401 C C . LEU A 1 173 ? -9.228 5.361 -4.936 1.00 97.00 173 LEU A C 1
ATOM 1403 O O . LEU A 1 173 ? -8.610 4.921 -5.907 1.00 97.00 173 LEU A O 1
ATOM 1407 N N . LEU A 1 174 ? -8.639 5.636 -3.775 1.00 98.00 174 LEU A N 1
ATOM 1408 C CA . LEU A 1 174 ? -7.222 5.427 -3.509 1.00 98.00 174 LEU A CA 1
ATOM 1409 C C . LEU A 1 174 ? -6.865 3.942 -3.500 1.00 98.00 174 LEU A C 1
ATOM 1411 O O . LEU A 1 174 ? -5.819 3.595 -4.038 1.00 98.00 174 LEU A O 1
ATOM 1415 N N . GLU A 1 175 ? -7.739 3.057 -3.009 1.00 97.56 175 GLU A N 1
ATOM 1416 C CA . GLU A 1 175 ? -7.535 1.609 -3.139 1.00 97.56 175 GLU A CA 1
ATOM 1417 C C . GLU A 1 175 ? -7.383 1.211 -4.606 1.00 97.56 175 GLU A C 1
ATOM 1419 O O . GLU A 1 175 ? -6.508 0.411 -4.925 1.00 97.56 175 GLU A O 1
ATOM 1424 N N . TYR A 1 176 ? -8.174 1.800 -5.515 1.00 96.69 176 TYR A N 1
ATOM 1425 C CA . TYR A 1 176 ? -8.054 1.513 -6.944 1.00 96.69 176 TYR A CA 1
ATOM 1426 C C . TYR A 1 176 ? -6.679 1.903 -7.513 1.00 96.69 176 TYR A C 1
ATOM 1428 O O . TYR A 1 176 ? -6.158 1.186 -8.366 1.00 96.69 176 TYR A O 1
ATOM 1436 N N . GLN A 1 177 ? -6.086 2.996 -7.027 1.00 97.75 177 GLN A N 1
ATOM 1437 C CA . GLN A 1 177 ? -4.730 3.426 -7.394 1.00 97.75 177 GLN A CA 1
ATOM 1438 C C . GLN A 1 177 ? -3.656 2.563 -6.720 1.00 97.75 177 GLN A C 1
ATOM 1440 O O . GLN A 1 177 ? -2.643 2.216 -7.328 1.00 97.75 177 GLN A O 1
ATOM 1445 N N . ARG A 1 178 ? -3.893 2.157 -5.470 1.00 97.75 178 ARG A N 1
ATOM 1446 C CA . ARG A 1 178 ? -2.992 1.309 -4.690 1.00 97.75 178 ARG A CA 1
ATOM 1447 C C . ARG A 1 178 ? -2.766 -0.036 -5.373 1.00 97.75 178 ARG A C 1
ATOM 1449 O O . ARG A 1 178 ? -1.621 -0.422 -5.567 1.00 97.75 178 ARG A O 1
ATOM 1456 N N . GLN A 1 179 ? -3.832 -0.722 -5.795 1.00 96.88 179 GLN A N 1
ATOM 1457 C CA . GLN A 1 179 ? -3.732 -2.008 -6.504 1.00 96.88 179 GLN A CA 1
ATOM 1458 C C . GLN A 1 179 ? -2.968 -1.901 -7.841 1.00 96.88 179 GLN A C 1
ATOM 1460 O O . GLN A 1 179 ? -2.236 -2.822 -8.196 1.00 96.88 179 GLN A O 1
ATOM 1465 N N . GLU A 1 180 ? -3.105 -0.789 -8.574 1.00 96.06 180 GLU A N 1
ATOM 1466 C CA . GLU A 1 180 ? -2.365 -0.525 -9.817 1.00 96.06 180 GLU A CA 1
ATOM 1467 C C . GLU A 1 180 ? -0.872 -0.381 -9.514 1.00 96.06 180 GLU A C 1
ATOM 1469 O O . GLU A 1 180 ? -0.025 -1.045 -10.117 1.00 96.06 180 GLU A O 1
ATOM 1474 N N . CYS A 1 181 ? -0.558 0.456 -8.528 1.00 97.00 181 CYS A N 1
ATOM 1475 C CA . CYS A 1 181 ? 0.805 0.733 -8.109 1.00 97.00 181 CYS A CA 1
ATOM 1476 C C . CYS A 1 181 ? 1.489 -0.513 -7.520 1.00 97.00 181 CYS A C 1
ATOM 1478 O O . CYS A 1 181 ? 2.623 -0.818 -7.881 1.00 97.00 181 CYS A O 1
ATOM 1480 N N . ALA A 1 182 ? 0.780 -1.294 -6.699 1.00 97.00 182 ALA A N 1
ATOM 1481 C CA . ALA A 1 182 ? 1.291 -2.508 -6.065 1.00 97.00 182 ALA A CA 1
ATOM 1482 C C . ALA A 1 182 ? 1.602 -3.606 -7.088 1.00 97.00 182 ALA A C 1
ATOM 1484 O O . ALA A 1 182 ? 2.670 -4.219 -7.033 1.00 97.00 182 ALA A O 1
ATOM 1485 N N . ALA A 1 183 ? 0.723 -3.811 -8.073 1.00 95.69 183 ALA A N 1
ATOM 1486 C CA . ALA A 1 183 ? 0.967 -4.771 -9.146 1.00 95.69 183 ALA A CA 1
ATOM 1487 C C . ALA A 1 183 ? 2.191 -4.387 -9.996 1.00 95.69 183 ALA A C 1
ATOM 1489 O O . ALA A 1 183 ? 3.024 -5.235 -10.329 1.00 95.69 183 ALA A O 1
ATOM 1490 N N . ARG A 1 184 ? 2.346 -3.092 -10.296 1.00 95.88 184 ARG A N 1
ATOM 1491 C CA . ARG A 1 184 ? 3.522 -2.549 -10.992 1.00 95.88 184 ARG A CA 1
ATOM 1492 C C . ARG A 1 184 ? 4.800 -2.676 -10.160 1.00 95.88 184 ARG A C 1
ATOM 1494 O O . ARG A 1 184 ? 5.833 -3.058 -10.703 1.00 95.88 184 ARG A O 1
ATOM 1501 N N . ALA A 1 185 ? 4.735 -2.418 -8.854 1.00 95.69 185 ALA A N 1
ATOM 1502 C CA . ALA A 1 185 ? 5.867 -2.556 -7.939 1.00 95.69 185 ALA A CA 1
ATOM 1503 C C . ALA A 1 185 ? 6.325 -4.017 -7.814 1.00 95.69 185 ALA A C 1
ATOM 1505 O O . ALA A 1 185 ? 7.526 -4.292 -7.827 1.00 95.69 185 ALA A O 1
ATOM 1506 N N . ALA A 1 186 ? 5.381 -4.963 -7.759 1.00 94.31 186 ALA A N 1
ATOM 1507 C CA . ALA A 1 186 ? 5.679 -6.392 -7.786 1.00 94.31 186 ALA A CA 1
ATOM 1508 C C . ALA A 1 186 ? 6.398 -6.783 -9.089 1.00 94.31 186 ALA A C 1
ATOM 1510 O O . ALA A 1 186 ? 7.415 -7.472 -9.044 1.00 94.31 186 ALA A O 1
ATOM 1511 N N . CYS A 1 187 ? 5.936 -6.275 -10.236 1.00 92.81 187 CYS A N 1
ATOM 1512 C CA . CYS A 1 187 ? 6.601 -6.476 -11.524 1.00 92.81 187 CYS A CA 1
ATOM 1513 C C . CYS A 1 187 ? 8.043 -5.936 -11.526 1.00 92.81 187 CYS A C 1
ATOM 1515 O O . CYS A 1 187 ? 8.980 -6.678 -11.810 1.00 92.81 187 CYS A O 1
ATOM 1517 N N . ALA A 1 188 ? 8.232 -4.670 -11.142 1.00 92.06 188 ALA A N 1
ATOM 1518 C CA . ALA A 1 188 ? 9.545 -4.019 -11.125 1.00 92.06 188 ALA A CA 1
ATOM 1519 C C . ALA A 1 188 ? 10.531 -4.670 -10.134 1.00 92.06 188 ALA A C 1
ATOM 1521 O O . ALA A 1 188 ? 11.746 -4.627 -10.326 1.00 92.06 188 ALA A O 1
ATOM 1522 N N . SER A 1 189 ? 10.015 -5.291 -9.071 1.00 87.56 189 SER A N 1
ATOM 1523 C CA . SER A 1 189 ? 10.815 -6.027 -8.089 1.00 87.56 189 SER A CA 1
ATOM 1524 C C . SER A 1 189 ? 11.275 -7.398 -8.610 1.00 87.56 189 SER A C 1
ATOM 1526 O O . SER A 1 189 ? 12.370 -7.848 -8.260 1.00 87.56 189 SER A O 1
ATOM 1528 N N . GLU A 1 190 ? 10.470 -8.074 -9.443 1.00 81.44 190 GLU A N 1
ATOM 1529 C CA . GLU A 1 190 ? 10.828 -9.367 -10.051 1.00 81.44 190 GLU A CA 1
ATOM 1530 C C . GLU A 1 190 ? 12.029 -9.224 -10.995 1.00 81.44 190 GLU A C 1
ATOM 1532 O O . GLU A 1 190 ? 12.991 -9.987 -10.878 1.00 81.44 190 GLU A O 1
ATOM 1537 N N . ASP A 1 191 ? 12.034 -8.185 -11.834 1.00 72.69 191 ASP A N 1
ATOM 1538 C CA . ASP A 1 191 ? 13.113 -7.899 -12.795 1.00 72.69 191 ASP A CA 1
ATOM 1539 C C . ASP A 1 191 ? 14.470 -7.624 -12.119 1.00 72.69 191 ASP A C 1
ATOM 1541 O O . ASP A 1 191 ? 15.536 -7.759 -12.726 1.00 72.69 191 ASP A O 1
ATOM 1545 N N . ARG A 1 192 ? 14.446 -7.301 -10.821 1.00 74.62 192 ARG A N 1
ATOM 1546 C CA . ARG A 1 192 ? 15.630 -7.034 -9.991 1.00 74.62 192 ARG A CA 1
ATOM 1547 C C . ARG A 1 192 ? 16.112 -8.235 -9.192 1.00 74.62 192 ARG A C 1
ATOM 1549 O O . ARG A 1 192 ? 17.083 -8.115 -8.450 1.00 74.62 192 ARG A O 1
ATOM 1556 N N . GLY A 1 193 ? 15.440 -9.379 -9.307 1.00 76.06 193 GLY A N 1
ATOM 1557 C CA . GLY A 1 193 ? 15.767 -10.566 -8.520 1.00 76.06 193 GLY A CA 1
ATOM 1558 C C . GLY A 1 193 ? 15.483 -10.401 -7.024 1.00 76.06 193 GLY A C 1
ATOM 1559 O O . GLY A 1 193 ? 16.051 -11.132 -6.218 1.00 76.06 193 GLY A O 1
ATOM 1560 N N . LEU A 1 194 ? 14.598 -9.470 -6.641 1.00 77.81 194 LEU A N 1
ATOM 1561 C CA . LEU A 1 194 ? 14.193 -9.257 -5.243 1.00 77.81 194 LEU A CA 1
ATOM 1562 C C . LEU A 1 194 ? 13.146 -10.273 -4.767 1.00 77.81 194 LEU A C 1
ATOM 1564 O O . LEU A 1 194 ? 12.655 -10.194 -3.640 1.00 77.81 194 LEU A O 1
ATOM 1568 N N . ARG A 1 195 ? 12.800 -11.247 -5.614 1.00 73.56 195 ARG A N 1
ATOM 1569 C CA . ARG A 1 195 ? 11.886 -12.329 -5.265 1.00 73.56 195 ARG A CA 1
ATOM 1570 C C . ARG A 1 195 ? 12.482 -13.160 -4.120 1.00 73.56 195 ARG A C 1
ATOM 1572 O O . ARG A 1 195 ? 13.571 -13.710 -4.290 1.00 73.56 195 ARG A O 1
ATOM 1579 N N . PRO A 1 196 ? 11.798 -13.282 -2.966 1.00 64.62 196 PRO A N 1
ATOM 1580 C CA . PRO A 1 196 ? 12.301 -14.081 -1.861 1.00 64.62 196 PRO A CA 1
ATOM 1581 C C . PRO A 1 196 ? 12.494 -15.533 -2.306 1.00 64.62 196 PRO A C 1
ATOM 1583 O O . PRO A 1 196 ? 11.607 -16.115 -2.935 1.00 64.62 196 PRO A O 1
ATOM 1586 N N . VAL A 1 197 ? 13.639 -16.120 -1.956 1.00 61.47 197 VAL A N 1
ATOM 1587 C CA . VAL A 1 197 ? 13.858 -17.564 -2.082 1.00 61.47 197 VAL A CA 1
ATOM 1588 C C . VAL A 1 197 ? 12.998 -18.243 -1.014 1.00 61.47 197 VAL A C 1
ATOM 1590 O O . VAL A 1 197 ? 13.038 -17.834 0.147 1.00 61.47 197 VAL A O 1
ATOM 1593 N N . GLY A 1 198 ? 12.152 -19.183 -1.444 1.00 53.56 198 GLY A N 1
ATOM 1594 C CA . GLY A 1 198 ? 11.155 -19.856 -0.603 1.00 53.56 198 GLY A CA 1
ATOM 1595 C C . GLY A 1 198 ? 11.737 -20.680 0.535 1.00 53.56 198 GLY A C 1
ATOM 1596 O O . GLY A 1 198 ? 12.879 -21.169 0.390 1.00 53.56 198 GLY A O 1
#

Radius of gyration: 18.55 Å; Cα contacts (8 Å, |Δi|>4): 249; chains: 1; bounding box: 42×44×52 Å

Mean predicted aligned error: 6.0 Å

Nearest PDB structures (foldseek):
  5ohe-assembly2_D  TM=2.855E-01  e=1.773E+00  Anaeromyxobacter sp. Fw109-5
  4od4-assembly1_A  TM=2.121E-01  e=4.099E+00  Aeropyrum pernix K1

Secondary structure (DSSP, 8-state):
--THHHHHHEEEPPTTT-TTTTSBPS---GGGTS---SBP-EEETTTEEE-HHHHHHHHHHHHHHHHHHHHHHHHGGGSTTSPPPPHHHHHHHHHHHHHHHHHSPPHHHHHHHHHHH-SS--HHHHHHHHHHHHHHHHHT---HHHHHHHHHHHHHHHHHHHHHTT-HHHHHHHHHHHHHHHHHHHHHHHTTT-PPP-

Sequence (198 aa):
MTNDAARYFVRDLDPNNDFERGLPCVVRHPDAGGRCERTATVKMYEILNFCPDHGAEARVGALMELYQDAGYFFDRFRNPHTPDLNNLVERELAAAIVRMNDEGPSDSDHYRALFRAYPNPPEGVREMIAQWERDERANRGPTPLDLLLDSLFTIYKLMRLSFEDGEDWLTELLEYQRQECAARAACASEDRGLRPVG